Protein AF-A0A1I5X480-F1 (afdb_monomer_lite)

Radius of gyration: 32.59 Å; chains: 1; bounding box: 81×37×96 Å

Sequence (267 aa):
MTAEPLPYCARIVRPGHDTLHFGFADETQARMAADNLRRQLADTAHIPHTAMEHGRTPAGAEVIPPLSGGAAEIADALAQEARVGDAPARFPDVFARLRAQFGYEEACEMQRAALALLDMEDEEDEEDEETGEAEQLRRQAAELDARLRSVYLDRLDLLAVLAADPALHPRLALDADGQPGFRTVLFLTDPDVGQMSFHIADVDLPLVQHVPWADDGDPYATWDGSDKDAVRARLRELAQRRAVAARLELRRAETTQADADAEETRA

Secondary structure (DSSP, 8-state):
-PPPP--EEEEEE-TTSPPEEEEESSHHHHHHHHHHHHHHHHTS---TT-EEEEEEPPTT--EEPPPPSSHHHHHHHHHHHHHTTTS---SSPHHHHHHHHH-HHHHHHHHHHHHHHHHHHHHHHHTTTHHHHHHHHHHHHHHHHHHHHHHHHHHHHHHHHHHT-GGG--EEEE-TTPPTT--EEEEEEETTTEEEEEEE-GGGGGGTTTSPBPPTT-GGGS--S--HHHHHHHHHHHHHHHHHHHHHHHHHHHHHHHHHHHHHTT-

pLDDT: mean 90.1, std 11.3, range [44.59, 98.56]

Structure (mmCIF, N/CA/C/O backbone):
data_AF-A0A1I5X480-F1
#
_entry.id   AF-A0A1I5X480-F1
#
loop_
_atom_site.group_PDB
_atom_site.id
_atom_site.type_symbol
_atom_site.label_atom_id
_atom_site.label_alt_id
_atom_site.label_comp_id
_atom_site.label_asym_id
_atom_site.label_entity_id
_atom_site.label_seq_id
_atom_site.pdbx_PDB_ins_code
_atom_site.Cartn_x
_atom_site.Cartn_y
_atom_site.Cartn_z
_atom_site.occupancy
_atom_site.B_iso_or_equiv
_atom_site.auth_seq_id
_atom_site.auth_comp_id
_atom_site.auth_asym_id
_atom_site.auth_atom_id
_atom_site.pdbx_PDB_model_num
ATOM 1 N N . MET A 1 1 ? -22.733 9.334 42.754 1.00 44.59 1 MET A N 1
ATOM 2 C CA . MET A 1 1 ? -23.667 9.404 41.612 1.00 44.59 1 MET A CA 1
ATOM 3 C C . MET A 1 1 ? -24.391 8.072 41.540 1.00 44.59 1 MET A C 1
ATOM 5 O O . MET A 1 1 ? -23.718 7.052 41.533 1.00 44.59 1 MET A O 1
ATOM 9 N N . THR A 1 2 ? -25.722 8.047 41.608 1.00 52.59 2 THR A N 1
ATOM 10 C CA . THR A 1 2 ? -26.483 6.814 41.347 1.00 52.59 2 THR A CA 1
ATOM 11 C C . THR A 1 2 ? -26.367 6.518 39.860 1.00 52.59 2 THR A C 1
ATOM 13 O O . THR A 1 2 ? -26.719 7.389 39.067 1.00 52.59 2 THR A O 1
ATOM 16 N N . ALA A 1 3 ? -25.832 5.353 39.491 1.00 76.88 3 ALA A N 1
ATOM 17 C CA . ALA A 1 3 ? -25.749 4.950 38.092 1.00 76.88 3 ALA A CA 1
ATOM 18 C C . ALA A 1 3 ? -27.145 5.041 37.462 1.00 76.88 3 ALA A C 1
ATOM 20 O O . ALA A 1 3 ? -28.119 4.556 38.049 1.00 76.88 3 ALA A O 1
ATOM 21 N N . GLU A 1 4 ? -27.251 5.716 36.318 1.00 83.81 4 GLU A N 1
ATOM 22 C CA . GLU A 1 4 ? -28.509 5.772 35.583 1.00 83.81 4 GLU A CA 1
ATOM 23 C C . GLU A 1 4 ? -28.957 4.343 35.246 1.00 83.81 4 GLU A C 1
ATOM 25 O O . GLU A 1 4 ? -28.123 3.492 34.917 1.00 83.81 4 GLU A O 1
ATOM 30 N N . PRO A 1 5 ? -30.258 4.033 35.368 1.00 91.12 5 PRO A N 1
ATOM 31 C CA . PRO A 1 5 ? -30.745 2.712 35.016 1.00 91.12 5 PRO A CA 1
ATOM 32 C C . PRO A 1 5 ? -30.494 2.456 33.525 1.00 91.12 5 PRO A C 1
ATOM 34 O O . PRO A 1 5 ? -30.794 3.307 32.692 1.00 91.12 5 PRO A O 1
ATOM 37 N N . LEU A 1 6 ? -29.990 1.264 33.196 1.00 96.06 6 LEU A N 1
ATOM 38 C CA . LEU A 1 6 ? -29.791 0.784 31.824 1.00 96.06 6 LEU A CA 1
ATOM 39 C C . LEU A 1 6 ? -30.923 -0.204 31.481 1.00 96.06 6 LEU A C 1
ATOM 41 O O . LEU A 1 6 ? -30.783 -1.405 31.734 1.00 96.06 6 LEU A O 1
ATOM 45 N N . PRO A 1 7 ? -32.091 0.272 31.000 1.00 97.12 7 PRO A N 1
ATOM 46 C CA . PRO A 1 7 ? -33.297 -0.546 30.849 1.00 97.12 7 PRO A CA 1
ATOM 47 C C . PRO A 1 7 ? -33.223 -1.568 29.711 1.00 97.12 7 PRO A C 1
ATOM 49 O O . PRO A 1 7 ? -34.060 -2.475 29.668 1.00 97.12 7 PRO A O 1
ATOM 52 N N . TYR A 1 8 ? -32.253 -1.440 28.808 1.00 98.25 8 TYR A N 1
ATOM 53 C CA . TYR A 1 8 ? -32.059 -2.341 27.678 1.00 98.25 8 TYR A CA 1
ATOM 54 C C . TYR A 1 8 ? -30.676 -2.976 27.723 1.00 98.25 8 TYR A C 1
ATOM 56 O O . TYR A 1 8 ? -29.739 -2.401 28.270 1.00 98.25 8 TYR A O 1
ATOM 64 N N . CYS A 1 9 ? -30.540 -4.162 27.135 1.00 97.81 9 CYS A N 1
ATOM 65 C CA . CYS A 1 9 ? -29.251 -4.820 27.013 1.00 97.81 9 CYS A CA 1
ATOM 66 C C . CYS A 1 9 ? -29.110 -5.635 25.727 1.00 97.81 9 CYS A C 1
ATOM 68 O O . CYS A 1 9 ? -30.092 -6.175 25.208 1.00 97.81 9 CYS A O 1
ATOM 70 N N . ALA A 1 10 ? -27.873 -5.749 25.245 1.00 97.50 10 ALA A N 1
ATOM 71 C CA . ALA A 1 10 ? -27.453 -6.846 24.382 1.00 97.50 10 ALA A CA 1
ATOM 72 C C . ALA A 1 10 ? -26.992 -8.013 25.265 1.00 97.50 10 ALA A C 1
ATOM 74 O O . ALA A 1 10 ? -26.360 -7.803 26.300 1.00 97.50 10 ALA A O 1
ATOM 75 N N . ARG A 1 11 ? -27.319 -9.246 24.884 1.00 96.75 11 ARG A N 1
ATOM 76 C CA . ARG A 1 11 ? -27.057 -10.452 25.670 1.00 96.75 11 ARG A CA 1
ATOM 77 C C . ARG A 1 11 ? -26.236 -11.445 24.876 1.00 96.75 11 ARG A C 1
ATOM 79 O O . ARG A 1 11 ? -26.577 -11.733 23.731 1.00 96.75 11 ARG A O 1
ATOM 86 N N . ILE A 1 12 ? -25.215 -12.004 25.516 1.00 95.69 12 ILE A N 1
ATOM 87 C CA . ILE A 1 12 ? -24.424 -13.111 24.977 1.00 95.69 12 ILE A CA 1
ATOM 88 C C . ILE A 1 12 ? -24.797 -14.367 25.755 1.00 95.69 12 ILE A C 1
ATOM 90 O O . ILE A 1 12 ? -24.457 -14.495 26.932 1.00 95.69 12 ILE A O 1
ATOM 94 N N . VAL A 1 13 ? -25.489 -15.291 25.093 1.00 96.06 13 VAL A N 1
ATOM 95 C CA . VAL A 1 13 ? -25.899 -16.577 25.663 1.00 96.06 13 VAL A CA 1
ATOM 96 C C . VAL A 1 13 ? -24.983 -17.659 25.108 1.00 96.06 13 VAL A C 1
ATOM 98 O O . VAL A 1 13 ? -24.959 -17.907 23.903 1.00 96.06 13 VAL A O 1
ATOM 101 N N . ARG A 1 14 ? -24.214 -18.307 25.985 1.00 94.31 14 ARG A N 1
ATOM 102 C CA . ARG A 1 14 ? -23.282 -19.386 25.628 1.00 94.31 14 ARG A CA 1
ATOM 103 C C . ARG A 1 14 ? -23.634 -20.642 26.419 1.00 94.31 14 ARG A C 1
ATOM 105 O O . ARG A 1 14 ? -23.754 -20.552 27.641 1.00 94.31 14 ARG A O 1
ATOM 112 N N . PRO A 1 15 ? -23.768 -21.814 25.778 1.00 95.19 15 PRO A N 1
ATOM 113 C CA . PRO A 1 15 ? -23.998 -23.055 26.508 1.00 95.19 15 PRO A CA 1
ATOM 114 C C . PRO A 1 15 ? -22.904 -23.306 27.556 1.00 95.19 15 PRO A C 1
ATOM 116 O O . PRO A 1 15 ? -21.721 -23.297 27.229 1.00 95.19 15 PRO A O 1
ATOM 119 N N . GLY A 1 16 ? -23.303 -23.528 28.811 1.00 93.62 16 GLY A N 1
ATOM 120 C CA . GLY A 1 16 ? -22.381 -23.814 29.918 1.00 93.62 16 GLY A CA 1
ATOM 121 C C . GLY A 1 16 ? -21.719 -22.592 30.567 1.00 93.62 16 GLY A C 1
ATOM 122 O O . GLY A 1 16 ? -20.868 -22.777 31.432 1.00 93.62 16 GLY A O 1
ATOM 123 N N . HIS A 1 17 ? -22.103 -21.369 30.190 1.00 92.62 17 HIS A N 1
ATOM 124 C CA . HIS A 1 17 ? -21.581 -20.134 30.777 1.00 92.62 17 HIS A CA 1
ATOM 125 C C . HIS A 1 17 ? -22.706 -19.179 31.184 1.00 92.62 17 HIS A C 1
ATOM 127 O O . HIS A 1 17 ? -23.814 -19.236 30.646 1.00 92.62 17 HIS A O 1
ATOM 133 N N . ASP A 1 18 ? -22.388 -18.257 32.092 1.00 94.25 18 ASP A N 1
ATOM 134 C CA . ASP A 1 18 ? -23.301 -17.184 32.474 1.00 94.25 18 ASP A CA 1
ATOM 135 C C . ASP A 1 18 ? -23.624 -16.268 31.286 1.00 94.25 18 ASP A C 1
ATOM 137 O O . ASP A 1 18 ? -22.795 -16.024 30.399 1.00 94.25 18 ASP A O 1
ATOM 141 N N . THR A 1 19 ? -24.861 -15.763 31.276 1.00 95.25 19 THR A N 1
ATOM 142 C CA . THR A 1 19 ? -25.309 -14.795 30.270 1.00 95.25 19 THR A CA 1
ATOM 143 C C . THR A 1 19 ? -24.733 -13.428 30.594 1.00 95.25 19 THR A C 1
ATOM 145 O O . THR A 1 19 ? -24.986 -12.875 31.664 1.00 95.25 19 THR A O 1
ATOM 148 N N . LEU A 1 20 ? -23.999 -12.861 29.643 1.00 95.69 20 LEU A N 1
ATOM 149 C CA . LEU A 1 20 ? -23.460 -11.510 29.766 1.00 95.69 20 LEU A CA 1
ATOM 150 C C . LEU A 1 20 ? -24.498 -10.508 29.278 1.00 95.69 20 LEU A C 1
ATOM 152 O O . LEU A 1 20 ? -25.077 -10.717 28.212 1.00 95.69 20 LEU A O 1
ATOM 156 N N . HIS A 1 21 ? -24.706 -9.427 30.028 1.00 96.06 21 HIS A N 1
ATOM 157 C CA . HIS A 1 21 ? -25.658 -8.369 29.696 1.00 96.06 21 HIS A CA 1
ATOM 158 C C . HIS A 1 21 ? -24.908 -7.047 29.510 1.00 96.06 21 HIS A C 1
ATOM 160 O O . HIS A 1 21 ? -24.426 -6.469 30.477 1.00 96.06 21 HIS A O 1
ATOM 166 N N . PHE A 1 22 ? -24.817 -6.555 28.278 1.00 95.94 22 PHE A N 1
ATOM 167 C CA . PHE A 1 22 ? -24.262 -5.240 27.949 1.00 95.94 22 PHE A CA 1
ATOM 168 C C . PHE A 1 22 ? -25.393 -4.227 28.007 1.00 95.94 22 PHE A C 1
ATOM 170 O O . PHE A 1 22 ? -26.309 -4.310 27.193 1.00 95.94 22 PHE A O 1
ATOM 177 N N . GLY A 1 23 ? -25.378 -3.330 28.985 1.00 95.56 23 GLY A N 1
ATOM 178 C CA . GLY A 1 23 ? -26.467 -2.392 29.232 1.00 95.56 23 GLY A CA 1
ATOM 179 C C . GLY A 1 23 ? -26.419 -1.164 28.339 1.00 95.56 23 GLY A C 1
ATOM 180 O O . GLY A 1 23 ? -25.349 -0.653 28.030 1.00 95.56 23 GLY A O 1
ATOM 181 N N . PHE A 1 24 ? -27.592 -0.655 27.982 1.00 96.06 24 PHE A N 1
ATOM 182 C CA . PHE A 1 24 ? -27.767 0.552 27.187 1.00 96.06 24 PHE A CA 1
ATOM 183 C C . PHE A 1 24 ? -28.979 1.352 27.674 1.00 96.06 24 PHE A C 1
ATOM 185 O O . PHE A 1 24 ? -29.934 0.802 28.235 1.00 96.06 24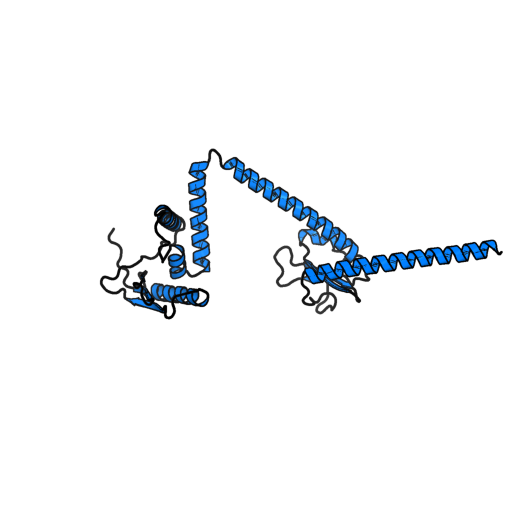 PHE A O 1
ATOM 192 N N . ALA A 1 25 ? -28.935 2.665 27.447 1.00 95.62 25 ALA A N 1
ATOM 193 C CA . ALA A 1 25 ? -30.036 3.569 27.773 1.00 95.62 25 ALA A CA 1
ATOM 194 C C . ALA A 1 25 ? -31.207 3.432 26.781 1.00 95.62 25 ALA A C 1
ATOM 196 O O . ALA A 1 25 ? -32.364 3.605 27.164 1.00 95.62 25 ALA A O 1
ATOM 197 N N . ASP A 1 26 ? -30.909 3.075 25.526 1.00 96.12 26 ASP A N 1
ATOM 198 C CA . ASP A 1 26 ? -31.873 2.926 24.432 1.00 96.12 26 ASP A CA 1
ATOM 199 C C . ASP A 1 26 ? -31.880 1.494 23.856 1.00 96.12 26 ASP A C 1
ATOM 201 O O . ASP A 1 26 ? -30.847 0.831 23.731 1.00 96.12 26 ASP A O 1
ATOM 205 N N . GLU A 1 27 ? -33.063 1.025 23.457 1.00 97.31 27 GLU A N 1
ATOM 206 C CA . GLU A 1 27 ? -33.272 -0.252 22.775 1.00 97.31 27 GLU A CA 1
ATOM 207 C C . GLU A 1 27 ? -32.534 -0.297 21.433 1.00 97.31 27 GLU A C 1
ATOM 209 O O . GLU A 1 27 ? -31.999 -1.341 21.053 1.00 97.31 27 GLU A O 1
ATOM 214 N N . THR A 1 28 ? -32.458 0.837 20.727 1.00 97.06 28 THR A N 1
ATOM 215 C CA . THR A 1 28 ? -31.744 0.927 19.446 1.00 97.06 28 THR A CA 1
ATOM 216 C C . THR A 1 28 ? -30.268 0.579 19.610 1.00 97.06 28 THR A C 1
ATOM 218 O O . THR A 1 28 ? -29.741 -0.211 18.826 1.00 97.06 28 THR A O 1
ATOM 221 N N . GLN A 1 29 ? -29.621 1.109 20.652 1.00 95.88 29 GLN A N 1
ATOM 222 C CA . GLN A 1 29 ? -28.219 0.827 20.968 1.00 95.88 29 GLN A CA 1
ATOM 223 C C . GLN A 1 29 ? -28.018 -0.648 21.326 1.00 95.88 29 GLN A C 1
ATOM 225 O O . GLN A 1 29 ? -27.124 -1.296 20.788 1.00 95.88 29 GLN A O 1
ATOM 230 N N . ALA A 1 30 ? -28.902 -1.212 22.156 1.00 97.56 30 ALA A N 1
ATOM 231 C CA . ALA A 1 30 ? -28.863 -2.633 22.499 1.00 97.56 30 ALA A CA 1
ATOM 232 C C . ALA A 1 30 ? -28.995 -3.538 21.263 1.00 97.56 30 ALA A C 1
ATOM 234 O O . ALA A 1 30 ? -28.283 -4.536 21.137 1.00 97.56 30 ALA A O 1
ATOM 235 N N . ARG A 1 31 ? -29.876 -3.184 20.320 1.00 97.75 31 ARG A N 1
ATOM 236 C CA . ARG A 1 31 ? -30.021 -3.909 19.052 1.00 97.75 31 ARG A CA 1
ATOM 237 C C . ARG A 1 31 ? -28.762 -3.821 18.196 1.00 97.75 31 ARG A C 1
ATOM 239 O O . ARG A 1 31 ? -28.274 -4.860 17.758 1.00 97.75 31 ARG A O 1
ATOM 246 N N . MET A 1 32 ? -28.234 -2.613 17.989 1.00 96.12 32 MET A N 1
ATOM 247 C CA . MET A 1 32 ? -26.998 -2.404 17.225 1.00 96.12 32 MET A CA 1
ATOM 248 C C . MET A 1 32 ? -25.838 -3.203 17.821 1.00 96.12 32 MET A C 1
ATOM 250 O O . MET A 1 32 ? -25.102 -3.861 17.088 1.00 96.12 32 MET A O 1
ATOM 254 N N . ALA A 1 33 ? -25.737 -3.231 19.150 1.00 96.25 33 ALA A N 1
ATOM 255 C CA . ALA A 1 33 ? -24.707 -3.991 19.831 1.00 96.25 33 ALA A CA 1
ATOM 256 C C . ALA A 1 33 ? -24.831 -5.501 19.635 1.00 96.25 33 ALA A C 1
ATOM 258 O O . ALA A 1 33 ? -23.837 -6.170 19.346 1.00 96.25 33 ALA A O 1
ATOM 259 N N . ALA A 1 34 ? -26.048 -6.044 19.709 1.00 96.44 34 ALA A N 1
ATOM 260 C CA . ALA A 1 34 ? -26.277 -7.446 19.383 1.00 96.44 34 ALA A CA 1
ATOM 261 C C . ALA A 1 34 ? -25.908 -7.762 17.922 1.00 96.44 34 ALA A C 1
ATOM 263 O O . ALA A 1 34 ? -25.281 -8.788 17.670 1.00 96.44 34 ALA A O 1
ATOM 264 N N . ASP A 1 35 ? -26.243 -6.890 16.967 1.00 96.25 35 ASP A N 1
ATOM 265 C CA . ASP A 1 35 ? -25.887 -7.071 15.552 1.00 96.25 35 ASP A CA 1
ATOM 266 C C . ASP A 1 35 ? -24.371 -7.058 15.321 1.00 96.25 35 ASP A C 1
ATOM 268 O O . ASP A 1 35 ? -23.844 -7.929 14.622 1.00 96.25 35 ASP A O 1
ATOM 272 N N . ASN A 1 36 ? -23.653 -6.124 15.945 1.00 94.81 36 ASN A N 1
ATOM 273 C CA . ASN A 1 36 ? -22.195 -6.049 15.864 1.00 94.81 36 ASN A CA 1
ATOM 274 C C . ASN A 1 36 ? -21.526 -7.311 16.431 1.00 94.81 36 ASN A C 1
ATOM 276 O O . ASN A 1 36 ? -20.627 -7.873 15.800 1.00 94.81 36 ASN A O 1
ATOM 280 N N . LEU A 1 37 ? -22.017 -7.812 17.568 1.00 92.12 37 LEU A N 1
ATOM 281 C CA . LEU A 1 37 ? -21.543 -9.061 18.169 1.00 92.12 37 LEU A CA 1
ATOM 282 C C . LEU A 1 37 ? -21.839 -10.287 17.289 1.00 92.12 37 LEU A C 1
ATOM 284 O O . LEU A 1 37 ? -21.000 -11.180 17.184 1.00 92.12 37 LEU A O 1
ATOM 288 N N . ARG A 1 38 ? -22.997 -10.345 16.611 1.00 93.81 38 ARG A N 1
ATOM 289 C CA . ARG A 1 38 ? -23.302 -11.442 15.665 1.00 93.81 38 ARG A CA 1
ATOM 290 C C . ARG A 1 38 ? -22.311 -11.485 14.515 1.00 93.81 38 ARG A C 1
ATOM 292 O O . ARG A 1 38 ? -21.848 -12.566 14.168 1.00 93.81 38 ARG A O 1
ATOM 299 N N . ARG A 1 39 ? -21.973 -10.326 13.940 1.00 90.50 39 ARG A N 1
ATOM 300 C CA . ARG A 1 39 ? -20.990 -10.247 12.847 1.00 90.50 39 ARG A CA 1
ATOM 301 C C . ARG A 1 39 ? -19.626 -10.777 13.280 1.00 90.50 39 ARG A C 1
ATOM 303 O O . ARG A 1 39 ? -18.968 -11.439 12.495 1.00 90.50 39 ARG A O 1
ATOM 310 N N . GLN A 1 40 ? -19.231 -10.567 14.536 1.00 84.50 40 GLN A N 1
ATOM 311 C CA . GLN A 1 40 ? -17.981 -11.117 15.061 1.00 84.50 40 GLN A CA 1
ATOM 312 C C . GLN A 1 40 ? -17.978 -12.652 15.116 1.00 84.50 40 GLN A C 1
ATOM 314 O O . GLN A 1 40 ? -16.943 -13.262 14.859 1.00 84.50 40 GLN A O 1
ATOM 319 N N . LEU A 1 41 ? -19.111 -13.289 15.430 1.00 85.50 41 LEU A N 1
ATOM 320 C CA . LEU A 1 41 ? -19.188 -14.754 15.483 1.00 85.50 41 LEU A CA 1
ATOM 321 C C . LEU A 1 41 ? -19.016 -15.416 14.112 1.00 85.50 41 LEU A C 1
ATOM 323 O O . LEU A 1 41 ? -18.585 -16.565 14.063 1.00 85.50 41 LEU A O 1
ATOM 327 N N . ALA A 1 42 ? -19.344 -14.720 13.018 1.00 83.06 42 ALA A N 1
ATOM 328 C CA . ALA A 1 42 ? -19.243 -15.281 11.671 1.00 83.06 42 ALA A CA 1
ATOM 329 C C . ALA A 1 42 ? -17.806 -15.699 11.313 1.00 83.06 42 ALA A C 1
ATOM 331 O O . ALA A 1 42 ? -17.621 -16.734 10.676 1.00 83.06 42 ALA A O 1
ATOM 332 N N . ASP A 1 43 ? -16.809 -14.952 11.799 1.00 75.31 43 ASP A N 1
ATOM 333 C CA . ASP A 1 43 ? -15.400 -15.116 11.417 1.00 75.31 43 ASP A CA 1
ATOM 334 C C . ASP A 1 43 ? -14.500 -15.551 12.586 1.00 75.31 43 ASP A C 1
ATOM 336 O O . ASP A 1 43 ? -13.275 -15.437 12.521 1.00 75.31 43 ASP A O 1
ATOM 340 N N . THR A 1 44 ? -15.082 -16.033 13.690 1.00 80.44 44 THR A N 1
ATOM 341 C CA . THR A 1 44 ? -14.322 -16.421 14.889 1.00 80.44 44 THR A CA 1
ATOM 342 C C . THR A 1 44 ? -14.722 -17.794 15.419 1.00 80.44 44 THR A C 1
ATOM 344 O O . THR A 1 44 ? -15.882 -18.204 15.357 1.00 80.44 44 THR A O 1
ATOM 347 N N . ALA A 1 45 ? -13.750 -18.521 15.979 1.00 85.88 45 ALA A N 1
ATOM 348 C CA . ALA A 1 45 ? -14.027 -19.751 16.710 1.00 85.88 45 ALA A CA 1
ATOM 349 C C . ALA A 1 45 ? -14.832 -19.421 17.976 1.00 85.88 45 ALA A C 1
ATOM 351 O O . ALA A 1 45 ? -14.389 -18.646 18.822 1.00 85.88 45 ALA A O 1
ATOM 352 N N . HIS A 1 46 ? -16.014 -20.017 18.111 1.00 88.38 46 HIS A N 1
ATOM 353 C CA . HIS A 1 46 ? -16.905 -19.805 19.247 1.00 88.38 46 HIS A CA 1
ATOM 354 C C . HIS A 1 46 ? -17.575 -21.113 19.673 1.00 88.38 46 HIS A C 1
ATOM 356 O O . HIS A 1 46 ? -17.603 -22.094 18.928 1.00 88.38 46 HIS A O 1
ATOM 362 N N . ILE A 1 47 ? -18.119 -21.131 20.893 1.00 91.31 47 ILE A N 1
ATOM 363 C CA . ILE A 1 47 ? -18.860 -22.286 21.411 1.00 91.31 47 ILE A CA 1
ATOM 364 C C . ILE A 1 47 ? -20.092 -22.498 20.517 1.00 91.31 47 ILE A C 1
ATOM 366 O O . ILE A 1 47 ? -20.866 -21.547 20.344 1.00 91.31 47 ILE A O 1
ATOM 370 N N . PRO A 1 48 ? -20.313 -23.704 19.959 1.00 92.62 48 PRO A N 1
ATOM 371 C CA . PRO A 1 48 ? -21.503 -23.987 19.167 1.00 92.62 48 PRO A CA 1
ATOM 372 C C . PRO A 1 48 ? -22.780 -23.572 19.904 1.00 92.62 48 PRO A C 1
ATOM 374 O O . PRO A 1 48 ? -22.898 -23.778 21.109 1.00 92.62 48 PRO A O 1
ATOM 377 N N . HIS A 1 49 ? -23.735 -22.995 19.173 1.00 94.31 49 HIS A N 1
ATOM 378 C CA . HIS A 1 49 ? -24.990 -22.448 19.715 1.00 94.31 49 HIS A CA 1
ATOM 379 C C . HIS A 1 49 ? -24.841 -21.198 20.597 1.00 94.31 49 HIS A C 1
ATOM 381 O O . HIS A 1 49 ? -25.766 -20.863 21.337 1.00 94.31 49 HIS A O 1
ATOM 387 N N . THR A 1 50 ? -23.719 -20.478 20.505 1.00 94.62 50 THR A N 1
ATOM 388 C CA . THR A 1 50 ? -23.649 -19.112 21.042 1.00 94.62 50 THR A CA 1
ATOM 389 C C . THR A 1 50 ? -24.672 -18.228 20.328 1.00 94.62 50 THR A C 1
ATOM 391 O O . THR A 1 50 ? -24.689 -18.168 19.098 1.00 94.62 50 THR A O 1
ATOM 394 N N . ALA A 1 51 ? -25.513 -17.536 21.093 1.00 95.25 51 ALA A N 1
ATOM 395 C CA . ALA A 1 51 ? -26.529 -16.629 20.578 1.00 95.25 51 ALA A CA 1
ATOM 396 C C . ALA A 1 51 ? -26.305 -15.207 21.098 1.00 95.25 51 ALA A C 1
ATOM 398 O O . ALA A 1 51 ? -25.994 -14.997 22.271 1.00 95.25 51 ALA A O 1
ATOM 399 N N . MET A 1 52 ? -26.504 -14.235 20.209 1.00 95.75 52 MET A N 1
ATOM 400 C CA . MET A 1 52 ? -26.496 -12.814 20.541 1.00 95.75 52 MET A CA 1
ATOM 401 C C . MET A 1 52 ? -27.919 -12.286 20.409 1.00 95.75 52 MET A C 1
ATOM 403 O O . MET A 1 52 ? -28.533 -12.398 19.343 1.00 95.75 52 MET A O 1
ATOM 407 N N . GLU A 1 53 ? -28.453 -11.709 21.474 1.00 97.00 53 GLU A N 1
ATOM 408 C CA . GLU A 1 53 ? -29.830 -11.218 21.554 1.00 97.00 53 GLU A CA 1
ATOM 409 C C . GLU A 1 53 ? -29.858 -9.785 22.085 1.00 97.00 53 GLU A C 1
ATOM 411 O O . GLU A 1 53 ? -28.874 -9.313 22.640 1.00 97.00 53 GLU A O 1
ATOM 416 N N . HIS A 1 54 ? -30.981 -9.085 21.953 1.00 97.75 54 HIS A N 1
ATOM 417 C CA . HIS A 1 54 ? -31.197 -7.812 22.638 1.00 97.75 54 HIS A CA 1
ATOM 418 C C . HIS A 1 54 ? -32.601 -7.768 23.240 1.00 97.75 54 HIS A C 1
ATOM 420 O O . HIS A 1 54 ? -33.498 -8.489 22.800 1.00 97.75 54 HIS A O 1
ATOM 426 N N . GLY A 1 55 ? -32.804 -6.928 24.251 1.00 97.69 55 GLY A N 1
ATOM 427 C CA . GLY A 1 55 ? -34.113 -6.735 24.867 1.00 97.69 55 GLY A CA 1
ATOM 428 C C . GLY A 1 55 ? -34.042 -5.914 26.146 1.00 97.69 55 GLY A C 1
ATOM 429 O O . GLY A 1 55 ? -33.048 -5.242 26.411 1.00 97.69 55 GLY A O 1
ATOM 430 N N . ARG A 1 56 ? -35.102 -5.974 26.956 1.00 98.06 56 ARG A N 1
ATOM 431 C CA . ARG A 1 56 ? -35.101 -5.349 28.285 1.00 98.06 56 ARG A CA 1
ATOM 432 C C . ARG A 1 56 ? -34.116 -6.048 29.214 1.00 98.06 56 ARG A C 1
ATOM 434 O O . ARG A 1 56 ? -34.049 -7.277 29.236 1.00 98.06 56 ARG A O 1
ATOM 441 N N . THR A 1 57 ? -33.416 -5.256 30.012 1.00 97.38 57 THR A N 1
ATOM 442 C CA . THR A 1 57 ? -32.545 -5.739 31.081 1.00 97.38 57 THR A CA 1
ATOM 443 C C . THR A 1 57 ? -33.371 -6.526 32.103 1.00 97.38 57 THR A C 1
ATOM 445 O O . THR A 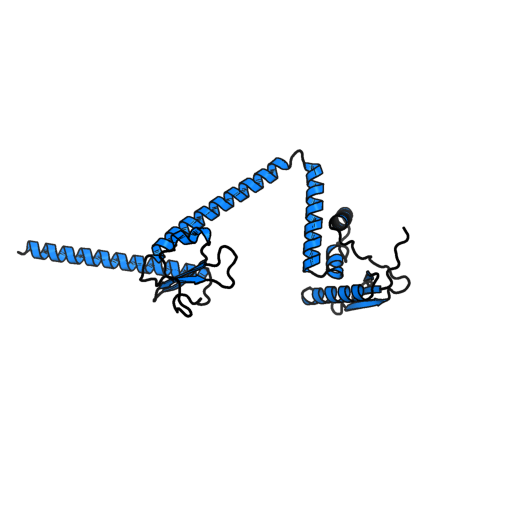1 57 ? -34.322 -5.972 32.667 1.00 97.38 57 THR A O 1
ATOM 448 N N . PRO A 1 58 ? -33.061 -7.813 32.350 1.00 96.75 58 PRO A N 1
ATOM 449 C CA . PRO A 1 58 ? -33.767 -8.594 33.356 1.00 96.75 58 PRO A CA 1
ATOM 450 C C . PRO A 1 58 ? -33.580 -7.999 34.756 1.00 96.75 58 PRO A C 1
ATOM 452 O O . PRO A 1 58 ? -32.504 -7.513 35.104 1.00 96.75 58 PRO A O 1
ATOM 455 N N . ALA A 1 59 ? -34.624 -8.057 35.584 1.00 95.38 59 ALA A N 1
ATOM 456 C CA . ALA A 1 59 ? -34.535 -7.583 36.961 1.00 95.38 59 ALA A CA 1
ATOM 457 C C . ALA A 1 59 ? -33.479 -8.388 37.739 1.00 95.38 59 ALA A C 1
ATOM 459 O O . ALA A 1 59 ? -33.547 -9.615 37.787 1.00 95.38 59 ALA A O 1
ATOM 460 N N . GLY A 1 60 ? -32.517 -7.690 38.348 1.00 94.00 60 GLY A N 1
ATOM 461 C CA . GLY A 1 60 ? -31.429 -8.304 39.114 1.00 94.00 60 GLY A CA 1
ATOM 462 C C . GLY A 1 60 ? -30.282 -8.877 38.275 1.00 94.00 60 GLY A C 1
ATOM 463 O O . GLY A 1 60 ? -29.376 -9.466 38.857 1.00 94.00 60 GLY A O 1
ATOM 464 N N . ALA A 1 61 ? -30.295 -8.716 36.946 1.00 94.12 61 ALA A N 1
ATOM 465 C CA . ALA A 1 61 ? -29.144 -9.072 36.122 1.00 94.12 61 ALA A CA 1
ATOM 466 C C . ALA A 1 61 ? -27.949 -8.159 36.432 1.00 94.12 61 ALA A C 1
ATOM 468 O O . ALA A 1 61 ? -28.109 -6.949 36.599 1.00 94.12 61 ALA A O 1
ATOM 469 N N . GLU A 1 62 ? -26.751 -8.740 36.468 1.00 94.31 62 GLU A N 1
ATOM 470 C CA . GLU A 1 62 ? -25.509 -7.975 36.448 1.00 94.31 62 GLU A CA 1
ATOM 471 C C . GLU A 1 62 ? -25.308 -7.401 35.044 1.00 94.31 62 GLU A C 1
ATOM 473 O O . GLU A 1 62 ? -25.324 -8.134 34.051 1.00 94.31 62 GLU A O 1
ATOM 478 N N . VAL A 1 63 ? -25.169 -6.078 34.967 1.00 94.19 63 VAL A N 1
ATOM 479 C CA . VAL A 1 63 ? -25.095 -5.340 33.708 1.00 94.19 63 VAL A CA 1
ATOM 480 C C . VAL A 1 63 ? -23.717 -4.724 33.561 1.00 94.19 63 VAL A C 1
ATOM 482 O O . VAL A 1 63 ? -23.277 -3.949 34.407 1.00 94.19 63 VAL A O 1
ATOM 485 N N . ILE A 1 64 ? -23.074 -5.028 32.442 1.00 94.06 64 ILE A N 1
ATOM 486 C CA . ILE A 1 64 ? -21.829 -4.411 32.008 1.00 94.06 64 ILE A CA 1
ATOM 487 C C . ILE A 1 64 ? -22.197 -3.075 31.355 1.00 94.06 64 ILE A C 1
ATOM 489 O O . ILE A 1 64 ? -22.891 -3.083 30.333 1.00 94.06 64 ILE A O 1
ATOM 493 N N . PRO A 1 65 ? -21.792 -1.928 31.924 1.00 93.62 65 PRO A N 1
ATOM 494 C CA . PRO A 1 65 ? -22.141 -0.630 31.364 1.00 93.62 65 PRO A CA 1
ATOM 495 C C . PRO A 1 65 ? -21.437 -0.400 30.016 1.00 93.62 65 PRO A C 1
ATOM 497 O O . PRO A 1 65 ? -20.368 -0.983 29.768 1.00 93.62 65 PRO A O 1
ATOM 500 N N . PRO A 1 66 ? -21.996 0.467 29.152 1.00 92.69 66 PRO A N 1
ATOM 501 C CA . PRO A 1 66 ? -21.318 0.870 27.929 1.00 92.69 66 PRO A CA 1
ATOM 502 C C . PRO A 1 66 ? -20.017 1.592 28.288 1.00 92.69 66 PRO A C 1
ATOM 504 O O . PRO A 1 66 ? -19.880 2.149 29.382 1.00 92.69 66 PRO A O 1
ATOM 507 N N . LEU A 1 67 ? -19.046 1.550 27.383 1.00 92.31 67 LEU A N 1
ATOM 508 C CA . LEU A 1 67 ? -17.849 2.366 27.530 1.00 92.31 67 LEU A CA 1
ATOM 509 C C . LEU A 1 67 ? -18.193 3.812 27.170 1.00 92.31 67 LEU A C 1
ATOM 511 O O . LEU A 1 67 ? -19.039 4.087 26.312 1.00 92.31 67 LEU A O 1
ATOM 515 N N . SER A 1 68 ? -17.533 4.745 27.840 1.00 88.19 68 SER A N 1
ATOM 516 C CA . SER A 1 68 ? -17.450 6.126 27.378 1.00 88.19 68 SER A CA 1
ATOM 517 C C . SER A 1 68 ? -16.807 6.160 25.990 1.00 88.19 68 SER A C 1
ATOM 519 O O . SER A 1 68 ? -15.943 5.348 25.677 1.00 88.19 68 SER A O 1
ATOM 521 N N . GLY A 1 69 ? -17.250 7.089 25.141 1.00 80.12 69 GLY A N 1
ATOM 522 C CA . GLY A 1 69 ? -16.710 7.245 23.784 1.00 80.12 69 GLY A CA 1
ATOM 523 C C . GLY A 1 69 ? -15.426 8.080 23.704 1.00 80.12 69 GLY A C 1
ATOM 524 O O . GLY A 1 69 ? -14.924 8.295 22.607 1.00 80.12 69 GLY A O 1
ATOM 525 N N . GLY A 1 70 ? -14.930 8.602 24.830 1.00 87.81 70 GLY A N 1
ATOM 526 C CA . GLY A 1 70 ? -13.700 9.388 24.883 1.00 87.81 70 GLY A CA 1
ATOM 527 C C . GLY A 1 70 ? -12.468 8.496 25.016 1.00 87.81 70 GLY A C 1
ATOM 528 O O . GLY A 1 70 ? -12.479 7.502 25.741 1.00 87.81 70 GLY A O 1
ATOM 529 N N . ALA A 1 71 ? -11.406 8.839 24.286 1.00 88.50 71 ALA A N 1
ATOM 530 C CA . ALA A 1 71 ? -10.185 8.037 24.236 1.00 88.50 71 ALA A CA 1
ATOM 531 C C . ALA A 1 71 ? -9.480 7.940 25.601 1.00 88.50 71 ALA A C 1
ATOM 533 O O . ALA A 1 71 ? -8.976 6.873 25.929 1.00 88.50 71 ALA A O 1
ATOM 534 N N . ALA A 1 72 ? -9.503 9.007 26.408 1.00 87.69 72 ALA A N 1
ATOM 535 C CA . ALA A 1 72 ? -8.882 9.031 27.736 1.00 87.69 72 ALA A CA 1
ATOM 536 C C . ALA A 1 72 ? -9.564 8.060 28.706 1.00 87.69 72 ALA A C 1
ATOM 538 O O . ALA A 1 72 ? -8.912 7.254 29.355 1.00 87.69 72 ALA A O 1
ATOM 539 N N . GLU A 1 73 ? -10.895 8.041 28.749 1.00 89.75 73 GLU A N 1
ATOM 540 C CA . GLU A 1 73 ? -11.598 7.107 29.626 1.00 89.75 73 GLU A CA 1
ATOM 541 C C . GLU A 1 73 ? -11.490 5.648 29.144 1.00 89.75 73 GLU A C 1
ATOM 543 O O . GLU A 1 73 ? -11.577 4.711 29.940 1.00 89.75 73 GLU A O 1
ATOM 548 N N . ILE A 1 74 ? -11.315 5.434 27.834 1.00 92.75 74 ILE A N 1
ATOM 549 C CA . ILE A 1 74 ? -11.008 4.109 27.279 1.00 92.75 74 ILE A CA 1
ATOM 550 C C . ILE A 1 74 ? -9.581 3.692 27.666 1.00 92.75 74 ILE A C 1
ATOM 552 O O . ILE A 1 74 ? -9.384 2.530 28.022 1.00 92.75 74 ILE A O 1
ATOM 556 N N . ALA A 1 75 ? -8.616 4.615 27.639 1.00 90.38 75 ALA A N 1
ATOM 557 C CA . ALA A 1 75 ? -7.242 4.395 28.089 1.00 90.38 75 ALA A CA 1
ATOM 558 C C . ALA A 1 75 ? -7.219 3.979 29.567 1.00 90.38 75 ALA A C 1
ATOM 560 O O . ALA A 1 75 ? -6.699 2.914 29.896 1.00 90.38 75 ALA A O 1
ATOM 561 N N . ASP A 1 76 ? -7.926 4.711 30.431 1.00 89.12 76 ASP A N 1
ATOM 562 C CA . ASP A 1 76 ? -8.111 4.354 31.841 1.00 89.12 76 ASP A CA 1
ATOM 563 C C . ASP A 1 76 ? -8.683 2.941 32.020 1.00 89.12 76 ASP A C 1
ATOM 565 O O . ASP A 1 76 ? -8.236 2.174 32.879 1.00 89.12 76 ASP A O 1
ATOM 569 N N . ALA A 1 77 ? -9.685 2.576 31.213 1.00 90.62 77 ALA A N 1
ATOM 570 C CA . ALA A 1 77 ? -10.293 1.252 31.264 1.00 90.62 77 ALA A CA 1
ATOM 571 C C . ALA A 1 77 ? -9.310 0.149 30.838 1.00 90.62 77 ALA A C 1
ATOM 573 O O . ALA A 1 77 ? -9.272 -0.897 31.488 1.00 90.62 77 ALA A O 1
ATOM 574 N N . LEU A 1 78 ? -8.512 0.388 29.790 1.00 90.94 78 LEU A N 1
ATOM 575 C CA . LEU A 1 78 ? -7.455 -0.517 29.328 1.00 90.94 78 LEU A CA 1
ATOM 576 C C . LEU A 1 78 ? -6.365 -0.684 30.393 1.00 90.94 78 LEU A C 1
ATOM 578 O O . LEU A 1 78 ? -6.035 -1.814 30.754 1.00 90.94 78 LEU A O 1
ATOM 582 N N . ALA A 1 79 ? -5.864 0.418 30.955 1.00 89.56 79 ALA A N 1
ATOM 583 C CA . ALA A 1 79 ? -4.867 0.395 32.020 1.00 89.56 79 ALA A CA 1
ATOM 584 C C . ALA A 1 79 ? -5.393 -0.325 33.265 1.00 89.56 79 ALA A C 1
ATOM 586 O O . ALA A 1 79 ? -4.689 -1.127 33.878 1.00 89.56 79 ALA A O 1
ATOM 587 N N . GLN A 1 80 ? -6.656 -0.103 33.634 1.00 88.25 80 GLN A N 1
ATOM 588 C CA . GLN A 1 80 ? -7.277 -0.810 34.747 1.00 88.25 80 GLN A CA 1
ATOM 589 C C . GLN A 1 80 ? -7.402 -2.318 34.483 1.00 88.25 80 GLN A C 1
ATOM 591 O O . GLN A 1 80 ? -7.200 -3.105 35.408 1.00 88.25 80 GLN A O 1
ATOM 596 N N . GLU A 1 81 ? -7.714 -2.734 33.252 1.00 87.69 81 GLU A N 1
ATOM 597 C CA . GLU A 1 81 ? -7.711 -4.147 32.853 1.00 87.69 81 GLU A CA 1
ATOM 598 C C . GLU A 1 81 ? -6.306 -4.757 32.949 1.00 87.69 81 GLU A C 1
ATOM 600 O O . GLU A 1 81 ? -6.146 -5.833 33.531 1.00 87.69 81 GLU A O 1
ATOM 605 N N . ALA A 1 82 ? -5.288 -4.040 32.463 1.00 84.94 82 ALA A N 1
ATOM 606 C CA . ALA A 1 82 ? -3.891 -4.467 32.494 1.00 84.94 82 ALA A CA 1
ATOM 607 C C . ALA A 1 82 ? -3.335 -4.579 33.924 1.00 84.94 82 ALA A C 1
ATOM 609 O O . ALA A 1 82 ? -2.707 -5.581 34.260 1.00 84.94 82 ALA A O 1
ATOM 610 N N . ARG A 1 83 ? -3.626 -3.613 34.810 1.00 81.38 83 ARG A N 1
ATOM 611 C CA . ARG A 1 83 ? -3.186 -3.620 36.224 1.00 81.38 83 ARG A CA 1
ATOM 612 C C . ARG A 1 83 ? -3.739 -4.796 37.026 1.00 81.38 83 ARG A C 1
ATOM 614 O O . ARG A 1 83 ? -3.136 -5.204 38.015 1.00 81.38 83 ARG A O 1
ATOM 621 N N . VAL A 1 84 ? -4.893 -5.340 36.634 1.00 74.69 84 VAL A N 1
ATOM 622 C CA . VAL A 1 84 ? -5.472 -6.527 37.286 1.00 74.69 84 VAL A CA 1
ATOM 623 C C . VAL A 1 84 ? -4.696 -7.810 36.922 1.00 74.69 84 VAL A C 1
ATOM 625 O O . VAL A 1 84 ? -4.869 -8.822 37.603 1.00 74.69 84 VAL A O 1
ATOM 628 N N . GLY A 1 85 ? -3.785 -7.736 35.938 1.00 51.47 85 GLY A N 1
ATOM 629 C CA . GLY A 1 85 ? -2.433 -8.327 35.905 1.00 51.47 85 GLY A CA 1
ATOM 630 C C . GLY A 1 85 ? -2.262 -9.848 35.877 1.00 51.47 85 GLY A C 1
ATOM 631 O O . GLY A 1 85 ? -1.515 -10.357 35.053 1.00 51.47 85 GLY A O 1
ATOM 632 N N . ASP A 1 86 ? -2.955 -10.588 36.739 1.00 49.69 86 ASP A N 1
ATOM 633 C CA . ASP A 1 86 ? -2.758 -12.034 36.946 1.00 49.69 86 ASP A CA 1
ATOM 634 C C . ASP A 1 86 ? -4.048 -12.856 36.783 1.00 49.69 86 ASP A C 1
ATOM 636 O O . ASP A 1 86 ? -4.049 -14.086 36.902 1.00 49.69 86 ASP A O 1
ATOM 640 N N . ALA A 1 87 ? -5.183 -12.206 36.514 1.00 53.88 87 ALA A N 1
ATOM 641 C CA . ALA A 1 87 ? -6.420 -12.916 36.216 1.00 53.88 87 ALA A CA 1
ATOM 642 C C . ALA A 1 87 ? -6.435 -13.359 34.738 1.00 53.88 87 ALA A C 1
ATOM 644 O O . ALA A 1 87 ? -6.084 -12.567 33.865 1.00 53.88 87 ALA A O 1
ATOM 645 N N . PRO A 1 88 ? -6.880 -14.591 34.418 1.00 58.03 88 PRO A N 1
ATOM 646 C CA . PRO A 1 88 ? -7.074 -15.001 33.029 1.00 58.03 88 PRO A CA 1
ATOM 647 C C . PRO A 1 88 ? -7.971 -13.989 32.309 1.00 58.03 88 PRO A C 1
ATOM 649 O O . PRO A 1 88 ? -8.937 -13.509 32.910 1.00 58.03 88 PRO A O 1
ATOM 652 N N . ALA A 1 89 ? -7.643 -13.689 31.046 1.00 60.44 89 ALA A N 1
ATOM 653 C CA . ALA A 1 89 ? -8.339 -12.713 30.206 1.00 60.44 89 ALA A CA 1
ATOM 654 C C . ALA A 1 89 ? -9.859 -12.761 30.441 1.00 60.44 89 ALA A C 1
ATOM 656 O O . ALA A 1 89 ? -10.521 -13.769 30.165 1.00 60.44 89 ALA A O 1
ATOM 657 N N . ARG A 1 90 ? -10.407 -11.690 31.026 1.00 70.88 90 ARG A N 1
ATOM 658 C CA . ARG A 1 90 ? -11.826 -11.618 31.375 1.00 70.88 90 ARG A CA 1
ATOM 659 C C . ARG A 1 90 ? -12.604 -11.210 30.139 1.00 70.88 90 ARG A C 1
ATOM 661 O O . ARG A 1 90 ? -12.512 -10.082 29.687 1.00 70.88 90 ARG A O 1
ATOM 668 N N . PHE A 1 91 ? -13.396 -12.134 29.608 1.00 79.75 91 PHE A N 1
ATOM 669 C CA . PHE A 1 91 ? -14.372 -11.790 28.585 1.00 79.75 91 PHE A CA 1
ATOM 670 C C . PHE A 1 91 ? -15.656 -11.246 29.240 1.00 79.75 91 PHE A C 1
ATOM 672 O O . PHE A 1 91 ? -16.197 -11.919 30.126 1.00 79.75 91 PHE A O 1
ATOM 679 N N . PRO A 1 92 ? -16.201 -10.110 28.772 1.00 87.12 92 PRO A N 1
ATOM 680 C CA . PRO A 1 92 ? -15.724 -9.309 27.643 1.00 87.12 92 PRO A CA 1
ATOM 681 C C . PRO A 1 92 ? -14.657 -8.292 28.063 1.00 87.12 92 PRO A C 1
ATOM 683 O O . PRO A 1 92 ? -14.854 -7.583 29.048 1.00 87.12 92 PRO A O 1
ATOM 686 N N . ASP A 1 93 ? -13.582 -8.204 27.279 1.00 90.69 93 ASP A N 1
ATOM 687 C CA . ASP A 1 93 ? -12.545 -7.184 27.453 1.00 90.69 93 ASP A CA 1
ATOM 688 C C . ASP A 1 93 ? -13.012 -5.808 26.936 1.00 90.69 93 ASP A C 1
ATOM 690 O O . ASP A 1 93 ? -14.096 -5.675 26.339 1.00 90.69 93 ASP A O 1
ATOM 694 N N . VAL A 1 94 ? -12.211 -4.761 27.161 1.00 93.38 94 VAL A N 1
ATOM 695 C CA . VAL A 1 94 ? -12.507 -3.406 26.661 1.00 93.38 94 VAL A CA 1
ATOM 696 C C . VAL A 1 94 ? -12.768 -3.402 25.152 1.00 93.38 94 VAL A C 1
ATOM 698 O O . VAL A 1 94 ? -13.733 -2.781 24.699 1.00 93.38 94 VAL A O 1
ATOM 701 N N . PHE A 1 95 ? -11.989 -4.137 24.358 1.00 92.62 95 PHE A N 1
ATOM 702 C CA . PHE A 1 95 ? -12.159 -4.139 22.905 1.00 92.62 95 PHE A CA 1
ATOM 703 C C . PHE A 1 95 ? -13.467 -4.808 22.458 1.00 92.62 95 PHE A C 1
ATOM 705 O O . PHE A 1 95 ? -14.172 -4.283 21.595 1.00 92.62 95 PHE A O 1
ATOM 712 N N . ALA A 1 96 ? -13.853 -5.929 23.068 1.00 90.94 96 ALA A N 1
ATOM 713 C CA . ALA A 1 96 ? -15.128 -6.590 22.809 1.00 90.94 96 ALA A CA 1
ATOM 714 C C . ALA A 1 96 ? -16.313 -5.671 23.144 1.00 90.94 96 ALA A C 1
ATOM 716 O O . ALA A 1 96 ? -17.306 -5.649 22.410 1.00 90.94 96 ALA A O 1
ATOM 717 N N . ARG A 1 97 ? -16.199 -4.875 24.215 1.00 93.75 97 ARG A N 1
ATOM 718 C CA . ARG A 1 97 ? -17.200 -3.864 24.586 1.00 93.75 97 ARG A CA 1
ATOM 719 C C . ARG A 1 97 ? -17.275 -2.733 23.557 1.00 93.75 97 ARG A C 1
ATOM 721 O O . ARG A 1 97 ? -18.381 -2.410 23.124 1.00 93.75 97 ARG A O 1
ATOM 728 N N . LEU A 1 98 ? -16.136 -2.189 23.111 1.00 94.25 98 LEU A N 1
ATOM 729 C CA . LEU A 1 98 ? -16.091 -1.167 22.054 1.00 94.25 98 LEU A CA 1
ATOM 730 C C . LEU A 1 98 ? -16.713 -1.683 20.757 1.00 94.25 98 LEU A C 1
ATOM 732 O O . LEU A 1 98 ? -17.572 -1.027 20.173 1.00 94.25 98 LEU A O 1
ATOM 736 N N . ARG A 1 99 ? -16.345 -2.895 20.336 1.00 92.88 99 ARG A N 1
ATOM 737 C CA . ARG A 1 99 ? -16.894 -3.514 19.126 1.00 92.88 99 ARG A CA 1
ATOM 738 C C . ARG A 1 99 ? -18.392 -3.729 19.206 1.00 92.88 99 ARG A C 1
ATOM 740 O O . ARG A 1 99 ? -19.075 -3.514 18.208 1.00 92.88 99 ARG A O 1
ATOM 747 N N . ALA A 1 100 ? -18.903 -4.161 20.359 1.00 91.62 100 ALA A N 1
ATOM 748 C CA . ALA A 1 100 ? -20.340 -4.250 20.564 1.00 91.62 100 ALA A CA 1
ATOM 749 C C . ALA A 1 100 ? -20.970 -2.866 20.350 1.00 91.62 100 ALA A C 1
ATOM 751 O O . ALA A 1 100 ? -21.854 -2.713 19.518 1.00 91.62 100 ALA A O 1
ATOM 752 N N . GLN A 1 101 ? -20.460 -1.837 21.018 1.00 94.81 101 GLN A N 1
ATOM 753 C CA . GLN A 1 101 ? -21.062 -0.507 21.011 1.00 94.81 101 GLN A CA 1
ATOM 754 C C . GLN A 1 101 ? -20.990 0.214 19.653 1.00 94.81 101 GLN A C 1
ATOM 756 O O . GLN A 1 101 ? -21.989 0.790 19.227 1.00 94.81 101 GLN A O 1
ATOM 761 N N . PHE A 1 102 ? -19.850 0.143 18.966 1.00 93.06 102 PHE A N 1
ATOM 762 C CA . PHE A 1 102 ? -19.529 1.001 17.818 1.00 93.06 102 PHE A CA 1
ATOM 763 C C . PHE A 1 102 ? -19.304 0.234 16.503 1.00 93.06 102 PHE A C 1
ATOM 765 O O . PHE A 1 102 ? -19.362 0.798 15.416 1.00 93.06 102 PHE A O 1
ATOM 772 N N . GLY A 1 103 ? -19.113 -1.084 16.564 1.00 92.81 103 GLY A N 1
ATOM 773 C CA . GLY A 1 103 ? -18.693 -1.883 15.411 1.00 92.81 103 GLY A CA 1
ATOM 774 C C . GLY A 1 103 ? -17.170 -1.988 15.312 1.00 92.81 103 GLY A C 1
ATOM 775 O O . GLY A 1 103 ? -16.445 -1.520 16.180 1.00 92.81 103 GLY A O 1
ATOM 776 N N . TYR A 1 104 ? -16.668 -2.694 14.296 1.00 91.50 104 TYR A N 1
ATOM 777 C CA . TYR A 1 104 ? -15.245 -3.057 14.231 1.00 91.50 104 TYR A CA 1
ATOM 778 C C . TYR A 1 104 ? -14.324 -1.868 13.948 1.00 91.50 104 TYR A C 1
ATOM 780 O O . TYR A 1 104 ? -13.372 -1.660 14.690 1.00 91.50 104 TYR A O 1
ATOM 788 N N . GLU A 1 105 ? -14.612 -1.104 12.895 1.00 93.44 105 GLU A N 1
ATOM 789 C CA . GLU A 1 105 ? -13.740 -0.019 12.429 1.00 93.44 105 GLU A CA 1
ATOM 790 C C . GLU A 1 105 ? -13.599 1.076 13.493 1.00 93.44 105 GLU A C 1
ATOM 792 O O . GLU A 1 105 ? -12.487 1.368 13.926 1.00 93.44 105 GLU A O 1
ATOM 797 N N . GLU A 1 106 ? -14.723 1.585 14.001 1.00 92.25 106 GLU A N 1
ATOM 798 C CA . GLU A 1 106 ? -14.738 2.617 15.043 1.00 92.25 106 GLU A CA 1
ATOM 799 C C . GLU A 1 106 ? -14.123 2.112 16.361 1.00 92.25 106 GLU A C 1
ATOM 801 O O . GLU A 1 106 ? -13.372 2.837 17.009 1.00 92.25 106 GLU A O 1
ATOM 806 N N . ALA A 1 107 ? -14.327 0.840 16.729 1.00 92.69 107 ALA A N 1
ATOM 807 C CA . ALA A 1 107 ? -13.645 0.260 17.888 1.00 92.69 107 ALA A CA 1
ATOM 808 C C . ALA A 1 107 ? -12.121 0.204 17.712 1.00 92.69 107 ALA A C 1
ATOM 810 O O . ALA A 1 107 ? -11.397 0.447 18.675 1.00 92.69 107 ALA A O 1
ATOM 811 N N . CYS A 1 108 ? -11.623 -0.106 16.511 1.00 92.38 108 CYS A N 1
ATOM 812 C CA . CYS A 1 108 ? -10.189 -0.073 16.221 1.00 92.38 108 CYS A CA 1
ATOM 813 C C . CYS A 1 108 ? -9.625 1.347 16.308 1.00 92.38 108 CYS A C 1
ATOM 815 O O . CYS A 1 108 ? -8.531 1.529 16.838 1.00 92.38 108 CYS A O 1
ATOM 817 N N . GLU A 1 109 ? -10.347 2.347 15.801 1.00 92.56 109 GLU A N 1
ATOM 818 C CA . GLU A 1 109 ? -9.936 3.751 15.893 1.00 92.56 109 GLU A CA 1
ATOM 819 C C . GLU A 1 109 ? -9.888 4.227 17.345 1.00 92.56 109 GLU A C 1
ATOM 821 O O . GLU A 1 109 ? -8.875 4.776 17.775 1.00 92.56 109 GLU A O 1
ATOM 826 N N . MET A 1 110 ? -10.936 3.942 18.121 1.00 92.81 110 MET A N 1
ATOM 827 C CA . MET A 1 110 ? -11.004 4.289 19.539 1.00 92.81 110 MET A CA 1
ATOM 828 C C . MET A 1 110 ? -9.928 3.583 20.361 1.00 92.81 110 MET A C 1
ATOM 830 O O . MET A 1 110 ? -9.266 4.222 21.174 1.00 92.81 110 MET A O 1
ATOM 834 N N . GLN A 1 111 ? -9.712 2.283 20.134 1.00 93.44 111 GLN A N 1
ATOM 835 C CA . GLN A 1 111 ? -8.656 1.545 20.823 1.00 93.44 111 GLN A CA 1
ATOM 836 C C . GLN A 1 111 ? -7.275 2.093 20.458 1.00 93.44 111 GLN A C 1
ATOM 838 O O . GLN A 1 111 ? -6.445 2.258 21.342 1.00 93.44 111 GLN A O 1
ATOM 843 N N . ARG A 1 112 ? -7.025 2.414 19.182 1.00 92.19 112 ARG A N 1
ATOM 844 C CA . ARG A 1 112 ? -5.754 3.014 18.756 1.00 92.19 112 ARG A CA 1
ATOM 845 C C . ARG A 1 112 ? -5.532 4.377 19.409 1.00 92.19 112 ARG A C 1
ATOM 847 O O . ARG A 1 112 ? -4.426 4.644 19.858 1.00 92.19 112 ARG A O 1
ATOM 854 N N . ALA A 1 113 ? -6.565 5.216 19.471 1.00 89.62 113 ALA A N 1
ATOM 855 C CA . ALA A 1 113 ? -6.485 6.516 20.131 1.00 89.62 113 ALA A CA 1
ATOM 856 C C . ALA A 1 113 ? -6.227 6.384 21.641 1.00 89.62 113 ALA A C 1
ATOM 858 O O . ALA A 1 113 ? -5.453 7.154 22.193 1.00 89.62 113 ALA A O 1
ATOM 859 N N . ALA A 1 114 ? -6.849 5.401 22.295 1.00 91.69 114 ALA A N 1
ATOM 860 C CA . ALA A 1 114 ? -6.643 5.124 23.712 1.00 91.69 114 ALA A CA 1
ATOM 861 C C . ALA A 1 114 ? -5.248 4.558 24.011 1.00 91.69 114 ALA A C 1
ATOM 863 O O . ALA A 1 114 ? -4.614 4.987 24.964 1.00 91.69 114 ALA A O 1
ATOM 864 N N . LEU A 1 115 ? -4.750 3.632 23.186 1.00 91.44 115 LEU A N 1
ATOM 865 C CA . LEU A 1 115 ? -3.390 3.103 23.322 1.00 91.44 115 LEU A CA 1
ATOM 866 C C . LEU A 1 115 ? -2.345 4.203 23.131 1.00 91.44 115 LEU A C 1
ATOM 868 O O . LEU A 1 115 ? -1.443 4.299 23.942 1.00 91.44 115 LEU A O 1
ATOM 872 N N . ALA A 1 116 ? -2.528 5.093 22.151 1.00 87.12 116 ALA A N 1
ATOM 873 C CA . ALA A 1 116 ? -1.629 6.230 21.972 1.00 87.12 116 ALA A CA 1
ATOM 874 C C . ALA A 1 116 ? -1.585 7.163 23.199 1.00 87.12 116 ALA A C 1
ATOM 876 O O . ALA A 1 116 ? -0.562 7.788 23.438 1.00 87.12 116 ALA A O 1
ATOM 877 N N . LEU A 1 117 ? -2.681 7.281 23.962 1.00 87.19 117 LEU A N 1
ATOM 878 C CA . LEU A 1 117 ? -2.685 8.033 25.222 1.00 87.19 117 LEU A CA 1
ATOM 879 C C . LEU A 1 117 ? -1.915 7.304 26.326 1.00 87.19 117 LEU A C 1
ATOM 881 O O . LEU A 1 117 ? -1.185 7.960 27.051 1.00 87.19 117 LEU A O 1
ATOM 885 N N . LEU A 1 118 ? -2.056 5.978 26.428 1.00 85.94 118 LEU A N 1
ATOM 886 C CA . LEU A 1 118 ? -1.290 5.181 27.391 1.00 85.94 118 LEU A CA 1
ATOM 887 C C . LEU A 1 118 ? 0.204 5.213 27.093 1.00 85.94 118 LEU A C 1
ATOM 889 O O . LEU A 1 118 ? 0.983 5.401 28.015 1.00 85.94 118 LEU A O 1
ATOM 893 N N . ASP A 1 119 ? 0.575 5.100 25.817 1.00 85.50 119 ASP A N 1
ATOM 894 C CA . ASP A 1 119 ? 1.969 5.207 25.398 1.00 85.50 119 ASP A CA 1
ATOM 895 C C . ASP A 1 119 ? 2.537 6.569 25.845 1.00 85.50 119 ASP A C 1
ATOM 897 O O . ASP A 1 119 ? 3.564 6.606 26.500 1.00 85.50 119 ASP A O 1
ATOM 901 N N . MET A 1 120 ? 1.823 7.685 25.621 1.00 77.06 120 MET A N 1
ATOM 902 C CA . MET A 1 120 ? 2.271 9.013 26.083 1.00 77.06 120 MET A CA 1
ATOM 903 C C . MET A 1 120 ? 2.358 9.150 27.616 1.00 77.06 120 MET A C 1
ATOM 905 O O . MET A 1 120 ? 3.217 9.877 28.102 1.00 77.06 120 MET A O 1
ATOM 909 N N . GLU A 1 121 ? 1.470 8.506 28.380 1.00 73.25 121 GLU A N 1
ATOM 910 C CA . GLU A 1 121 ? 1.527 8.518 29.852 1.00 73.25 121 GLU A CA 1
ATOM 911 C C . GLU A 1 121 ? 2.723 7.714 30.385 1.00 73.25 121 GLU A C 1
ATOM 913 O O . GLU A 1 121 ? 3.335 8.127 31.368 1.00 73.25 121 GLU A O 1
ATOM 918 N N . ASP A 1 122 ? 3.074 6.607 29.724 1.00 67.69 122 ASP A N 1
ATOM 919 C CA . ASP A 1 122 ? 4.276 5.829 30.035 1.00 67.69 122 ASP A CA 1
ATOM 920 C C . ASP A 1 122 ? 5.554 6.612 29.635 1.00 67.69 122 ASP A C 1
ATOM 922 O O . ASP A 1 122 ? 6.531 6.605 30.386 1.00 67.69 122 ASP A O 1
ATOM 926 N N . GLU A 1 123 ? 5.521 7.369 28.524 1.00 58.59 123 GLU A N 1
ATOM 927 C CA . GLU A 1 123 ? 6.619 8.249 28.070 1.00 58.59 123 GLU A CA 1
ATOM 928 C C . GLU A 1 123 ? 6.912 9.391 29.077 1.00 58.59 123 GLU A C 1
ATOM 930 O O . GLU A 1 123 ? 8.074 9.712 29.336 1.00 58.59 123 GLU A O 1
ATOM 935 N N . GLU A 1 124 ? 5.885 9.988 29.707 1.00 55.53 124 GLU A N 1
ATOM 936 C CA . GLU A 1 124 ? 6.041 11.059 30.718 1.00 55.53 124 GLU A CA 1
ATOM 937 C C . GLU A 1 124 ? 6.779 10.589 31.995 1.00 55.53 124 GLU A C 1
ATOM 939 O O . GLU A 1 124 ? 7.420 11.399 32.675 1.00 55.53 124 GLU A O 1
ATOM 944 N N . ASP A 1 125 ? 6.749 9.287 32.300 1.00 52.56 125 ASP A N 1
ATOM 945 C CA . ASP A 1 125 ? 7.500 8.673 33.405 1.00 52.56 125 ASP A CA 1
ATOM 946 C C . ASP A 1 125 ? 8.931 8.227 32.986 1.00 52.56 125 ASP A C 1
ATOM 948 O O . ASP A 1 125 ? 9.776 7.979 33.857 1.00 52.56 125 ASP A O 1
ATOM 952 N N . GLU A 1 126 ? 9.243 8.194 31.678 1.00 48.00 126 GLU A N 1
ATOM 953 C CA . GLU A 1 126 ? 10.533 7.790 31.071 1.00 48.00 126 GLU A CA 1
ATOM 954 C C . GLU A 1 126 ? 11.330 8.949 30.410 1.00 48.00 126 GLU A C 1
ATOM 956 O O . GLU A 1 126 ? 12.436 8.737 29.892 1.00 48.00 126 GLU A O 1
ATOM 961 N N . GLU A 1 127 ? 10.837 10.196 30.477 1.00 46.91 127 GLU A N 1
ATOM 962 C CA . GLU A 1 127 ? 11.357 11.389 29.768 1.00 46.91 127 GLU A CA 1
ATOM 963 C C . GLU A 1 127 ? 12.872 11.683 29.927 1.00 46.91 127 GLU A C 1
ATOM 965 O O . GLU A 1 127 ? 13.459 12.366 29.078 1.00 46.91 127 GLU A O 1
ATOM 970 N N . ASP A 1 128 ? 13.549 11.151 30.951 1.00 50.19 128 ASP A N 1
ATOM 971 C CA . ASP A 1 128 ? 15.003 11.306 31.125 1.00 50.19 128 ASP A CA 1
ATOM 972 C C . ASP A 1 128 ? 15.853 10.301 30.292 1.00 50.19 128 ASP A C 1
ATOM 974 O O . ASP A 1 128 ? 17.045 10.554 30.085 1.00 50.19 128 ASP A O 1
ATOM 978 N N . GLU A 1 129 ? 15.285 9.206 29.755 1.00 50.84 129 GLU A N 1
ATOM 979 C CA . GLU A 1 129 ? 16.006 8.178 28.962 1.00 50.84 129 GLU A CA 1
ATOM 980 C C . GLU A 1 129 ? 15.464 7.979 27.519 1.00 50.84 129 GLU A C 1
ATOM 982 O O . GLU A 1 129 ? 16.238 7.658 26.610 1.00 50.84 129 GLU A O 1
ATOM 987 N N . GLU A 1 130 ? 14.185 8.260 27.248 1.00 48.75 130 GLU A N 1
ATOM 988 C CA . GLU A 1 130 ? 13.497 7.856 26.005 1.00 48.75 130 GLU A CA 1
ATOM 989 C C . GLU A 1 130 ? 13.717 8.771 24.780 1.00 48.75 130 GLU A C 1
ATOM 991 O O . GLU A 1 130 ? 13.669 8.343 23.616 1.00 48.75 130 GLU A O 1
ATOM 996 N N . THR A 1 131 ? 14.067 10.040 25.004 1.00 56.88 131 THR A N 1
ATOM 997 C CA . THR A 1 131 ? 14.340 10.992 23.908 1.00 56.88 131 THR A CA 1
ATOM 998 C C . THR A 1 131 ? 15.475 10.528 22.981 1.00 56.88 131 THR A C 1
ATOM 1000 O O . THR A 1 131 ? 15.472 10.847 21.788 1.00 56.88 131 THR A O 1
ATOM 1003 N N . GLY A 1 132 ? 16.409 9.715 23.490 1.00 66.88 132 GLY A N 1
ATOM 1004 C CA . GLY A 1 132 ? 17.497 9.126 22.710 1.00 66.88 132 GLY A CA 1
ATOM 1005 C C . GLY A 1 132 ? 17.059 7.981 21.791 1.00 66.88 132 GLY A C 1
ATOM 1006 O O . GLY A 1 132 ? 17.497 7.924 20.638 1.00 66.88 132 GLY A O 1
ATOM 1007 N N . GLU A 1 133 ? 16.184 7.087 22.259 1.00 69.50 133 GLU A N 1
ATOM 1008 C CA . GLU A 1 133 ? 15.766 5.901 21.500 1.00 69.50 133 GLU A CA 1
ATOM 1009 C C . GLU A 1 133 ? 14.775 6.253 20.388 1.00 69.50 133 GLU A C 1
ATOM 1011 O O . GLU A 1 133 ? 14.955 5.828 19.243 1.00 69.50 133 GLU A O 1
ATOM 1016 N N . ALA A 1 134 ? 13.792 7.115 20.661 1.00 70.62 134 ALA A N 1
ATOM 1017 C CA . ALA A 1 134 ? 12.855 7.576 19.639 1.00 70.62 134 ALA A CA 1
ATOM 1018 C C . ALA A 1 134 ? 13.564 8.390 18.538 1.00 70.62 134 ALA A C 1
ATOM 1020 O O . ALA A 1 134 ? 13.253 8.254 17.350 1.00 70.62 134 ALA A O 1
ATOM 1021 N N . GLU A 1 135 ? 14.555 9.222 18.887 1.00 75.62 135 GLU A N 1
ATOM 1022 C CA . GLU A 1 135 ? 15.400 9.891 17.890 1.00 75.62 135 GLU A CA 1
ATOM 1023 C C . GLU A 1 135 ? 16.233 8.876 17.093 1.00 75.62 135 GLU A C 1
ATOM 1025 O O . GLU A 1 135 ? 16.334 8.982 15.865 1.00 75.62 135 GLU A O 1
ATOM 1030 N N . GLN A 1 136 ? 16.787 7.858 17.758 1.00 77.56 136 GLN A N 1
ATOM 1031 C CA . GLN A 1 136 ? 17.551 6.801 17.104 1.00 77.56 136 GLN A CA 1
ATOM 1032 C C . GLN A 1 136 ? 16.691 5.991 16.125 1.00 77.56 136 GLN A C 1
ATOM 1034 O O . GLN A 1 136 ? 17.131 5.758 14.997 1.00 77.56 136 GLN A O 1
ATOM 1039 N N . LEU A 1 137 ? 15.466 5.617 16.496 1.00 78.94 137 LEU A N 1
ATOM 1040 C CA . LEU A 1 137 ? 14.528 4.901 15.629 1.00 78.94 137 LEU A CA 1
ATOM 1041 C C . LEU A 1 137 ? 14.087 5.756 14.440 1.00 78.94 137 LEU A C 1
ATOM 1043 O O . LEU A 1 137 ? 14.103 5.277 13.306 1.00 78.94 137 LEU A O 1
ATOM 1047 N N . ARG A 1 138 ? 13.779 7.043 14.651 1.00 81.31 138 ARG A N 1
ATOM 1048 C CA . ARG A 1 138 ? 13.471 7.979 13.552 1.00 81.31 138 ARG A CA 1
ATOM 1049 C C . ARG A 1 138 ? 14.654 8.129 12.597 1.00 81.31 138 ARG A C 1
ATOM 1051 O O . ARG A 1 138 ? 14.461 8.134 11.382 1.00 81.31 138 ARG A O 1
ATOM 1058 N N . ARG A 1 139 ? 15.883 8.199 13.123 1.00 81.56 139 ARG A N 1
ATOM 1059 C CA . ARG A 1 139 ? 17.108 8.243 12.310 1.00 81.56 139 ARG A CA 1
ATOM 1060 C C . ARG A 1 139 ? 17.292 6.955 11.510 1.00 81.56 139 ARG A C 1
ATOM 1062 O O . ARG A 1 139 ? 17.557 7.025 10.315 1.00 81.56 139 ARG A O 1
ATOM 1069 N N . GLN A 1 140 ? 17.099 5.794 12.132 1.00 83.44 140 GLN A N 1
ATOM 1070 C CA . GLN A 1 140 ? 17.184 4.499 11.451 1.00 83.44 140 GLN A CA 1
ATOM 1071 C C . GLN A 1 140 ? 16.117 4.346 10.361 1.00 83.44 140 GLN A C 1
ATOM 1073 O O . GLN A 1 140 ? 16.436 3.894 9.263 1.00 83.44 140 GLN A O 1
ATOM 1078 N N . ALA A 1 141 ? 14.876 4.759 10.627 1.00 83.69 141 ALA A N 1
ATOM 1079 C CA . ALA A 1 141 ? 13.799 4.754 9.642 1.00 83.69 141 ALA A CA 1
ATOM 1080 C C . ALA A 1 141 ? 14.130 5.670 8.453 1.00 83.69 141 ALA A C 1
ATOM 1082 O O . ALA A 1 141 ? 14.059 5.232 7.307 1.00 83.69 141 ALA A O 1
ATOM 1083 N N . ALA A 1 142 ? 14.603 6.893 8.713 1.00 83.38 142 ALA A N 1
ATOM 1084 C CA . ALA A 1 142 ? 15.029 7.819 7.665 1.00 83.38 142 ALA A CA 1
ATOM 1085 C C . ALA A 1 142 ? 16.204 7.270 6.832 1.00 83.38 142 ALA A C 1
ATOM 1087 O O . ALA A 1 142 ? 16.234 7.428 5.611 1.00 83.38 142 ALA A O 1
ATOM 1088 N N . GLU A 1 143 ? 17.167 6.594 7.466 1.00 86.50 143 GLU A N 1
ATOM 1089 C CA . GLU A 1 143 ? 18.275 5.935 6.768 1.00 86.50 143 GLU A CA 1
ATOM 1090 C C . GLU A 1 143 ? 17.805 4.757 5.904 1.00 86.50 143 GLU A C 1
ATOM 1092 O O . GLU A 1 143 ? 18.303 4.572 4.789 1.00 86.50 143 GLU A O 1
ATOM 1097 N N . LEU A 1 144 ? 16.853 3.957 6.391 1.00 87.38 144 LEU A N 1
ATOM 1098 C CA . LEU A 1 144 ? 16.259 2.859 5.629 1.00 87.38 144 LEU A CA 1
ATOM 1099 C C . LEU A 1 144 ? 15.458 3.379 4.435 1.00 87.38 144 LEU A C 1
ATOM 1101 O O . LEU A 1 144 ? 15.660 2.884 3.326 1.00 87.38 144 LEU A O 1
ATOM 1105 N N . ASP A 1 145 ? 14.640 4.410 4.623 1.00 83.94 145 ASP A N 1
ATOM 1106 C CA . ASP A 1 145 ? 13.888 5.054 3.545 1.00 83.94 145 ASP A CA 1
ATOM 1107 C C . ASP A 1 145 ? 14.825 5.638 2.486 1.00 83.94 145 ASP A C 1
ATOM 1109 O O . ASP A 1 145 ? 14.624 5.419 1.289 1.00 83.94 145 ASP A O 1
ATOM 1113 N N . ALA A 1 146 ? 15.910 6.299 2.903 1.00 86.31 146 ALA A N 1
ATOM 1114 C CA . ALA A 1 146 ? 16.928 6.799 1.984 1.00 86.31 146 ALA A CA 1
ATOM 1115 C C . ALA A 1 146 ? 17.589 5.664 1.178 1.00 86.31 146 ALA A C 1
ATOM 1117 O O . ALA A 1 146 ? 17.790 5.794 -0.033 1.00 86.31 146 ALA A O 1
ATOM 1118 N N . ARG A 1 147 ? 17.887 4.521 1.812 1.00 86.94 147 ARG A N 1
ATOM 1119 C CA . ARG A 1 147 ? 18.452 3.344 1.128 1.00 86.94 147 ARG A CA 1
ATOM 1120 C C . ARG A 1 147 ? 17.461 2.712 0.154 1.00 86.94 147 ARG A C 1
ATOM 1122 O O . ARG A 1 147 ? 17.836 2.409 -0.978 1.00 86.94 147 ARG A O 1
ATOM 1129 N N . LEU A 1 148 ? 16.204 2.535 0.556 1.00 88.25 148 LEU A N 1
ATOM 1130 C CA . LEU A 1 148 ? 15.154 1.994 -0.312 1.00 88.25 148 LEU A CA 1
ATOM 1131 C C . LEU A 1 148 ? 14.900 2.911 -1.510 1.00 88.25 148 LEU A C 1
ATOM 1133 O O . LEU A 1 148 ? 14.776 2.433 -2.640 1.00 88.25 148 LEU A O 1
ATOM 1137 N N . ARG A 1 149 ? 14.903 4.227 -1.281 1.00 90.94 149 ARG A N 1
ATOM 1138 C CA . ARG A 1 149 ? 14.797 5.242 -2.328 1.00 90.94 149 ARG A CA 1
ATOM 1139 C C . ARG A 1 149 ? 15.949 5.156 -3.327 1.00 90.94 149 ARG A C 1
ATOM 1141 O O . ARG A 1 149 ? 15.695 5.187 -4.527 1.00 90.94 149 ARG A O 1
ATOM 1148 N N . SER A 1 150 ? 17.181 4.997 -2.844 1.00 93.12 150 SER A N 1
ATOM 1149 C CA . SER A 1 150 ? 18.369 4.811 -3.687 1.00 93.12 150 SER A CA 1
ATOM 1150 C C . SER A 1 150 ? 18.225 3.593 -4.605 1.00 93.12 150 SER A C 1
ATOM 1152 O O . SER A 1 150 ? 18.371 3.715 -5.815 1.00 93.12 150 SER A O 1
ATOM 1154 N N . VAL A 1 151 ? 17.849 2.433 -4.052 1.00 95.31 151 VAL A N 1
ATOM 1155 C CA . VAL A 1 151 ? 17.648 1.196 -4.832 1.00 95.31 151 VAL A CA 1
ATOM 1156 C C . VAL A 1 151 ? 16.507 1.340 -5.843 1.00 95.31 151 VAL A C 1
ATOM 1158 O O . VAL A 1 151 ? 16.579 0.813 -6.955 1.00 95.31 151 VAL A O 1
ATOM 1161 N N . TYR A 1 152 ? 15.435 2.040 -5.468 1.00 95.75 152 TYR A N 1
ATOM 1162 C CA . TYR A 1 152 ? 14.341 2.341 -6.383 1.00 95.75 152 TYR A CA 1
ATOM 1163 C C . TYR A 1 152 ? 14.819 3.180 -7.579 1.00 95.75 152 TYR A C 1
ATOM 1165 O O . TYR A 1 152 ? 14.450 2.851 -8.706 1.00 95.75 152 TYR A O 1
ATOM 1173 N N . LEU A 1 153 ? 15.628 4.220 -7.346 1.00 96.19 153 LEU A N 1
ATOM 1174 C CA . LEU A 1 153 ? 16.129 5.102 -8.404 1.00 96.19 153 LEU A CA 1
ATOM 1175 C C . LEU A 1 153 ? 17.080 4.358 -9.343 1.00 96.19 153 LEU A C 1
ATOM 1177 O O . LEU A 1 153 ? 16.851 4.383 -10.548 1.00 96.19 153 LEU A O 1
ATOM 1181 N N . ASP A 1 154 ? 18.028 3.585 -8.805 1.00 97.19 154 ASP A N 1
ATOM 1182 C CA . ASP A 1 154 ? 18.923 2.743 -9.613 1.00 97.19 154 ASP A CA 1
ATOM 1183 C C . ASP A 1 154 ? 18.128 1.789 -10.521 1.00 97.19 154 ASP A C 1
ATOM 1185 O O . ASP A 1 154 ? 18.429 1.603 -11.702 1.00 97.19 154 ASP A O 1
ATOM 1189 N N . ARG A 1 155 ? 17.062 1.183 -9.981 1.00 96.81 155 ARG A N 1
ATOM 1190 C CA . ARG A 1 155 ? 16.168 0.319 -10.758 1.00 96.81 155 ARG A CA 1
ATOM 1191 C C . ARG A 1 155 ? 15.424 1.105 -11.835 1.00 96.81 155 ARG A C 1
ATOM 1193 O O . ARG A 1 155 ? 15.249 0.585 -12.934 1.00 96.81 155 ARG A O 1
ATOM 1200 N N . LEU A 1 156 ? 14.944 2.304 -11.520 1.00 97.81 156 LEU A N 1
ATOM 1201 C CA . LEU A 1 156 ? 14.199 3.131 -12.461 1.00 97.81 156 LEU A CA 1
ATOM 1202 C C . LEU A 1 156 ? 15.087 3.630 -13.605 1.00 97.81 156 LEU A C 1
ATOM 1204 O O . LEU A 1 156 ? 14.645 3.583 -14.747 1.00 97.81 156 LEU A O 1
ATOM 1208 N N . ASP A 1 157 ? 16.337 4.000 -13.338 1.00 98.12 157 ASP A N 1
ATOM 1209 C CA . ASP A 1 157 ? 17.302 4.371 -14.378 1.00 98.12 157 ASP A CA 1
ATOM 1210 C C . ASP A 1 157 ? 17.542 3.213 -15.354 1.00 98.12 157 ASP A C 1
ATOM 1212 O O . ASP A 1 157 ? 17.495 3.387 -16.574 1.00 98.12 157 ASP A O 1
ATOM 1216 N N . LEU A 1 158 ? 17.711 1.991 -14.838 1.00 97.69 158 LEU A N 1
ATOM 1217 C CA . LEU A 1 158 ? 17.830 0.797 -15.680 1.00 97.69 158 LEU A CA 1
ATOM 1218 C C . LEU A 1 158 ? 16.558 0.536 -16.498 1.00 97.69 158 LEU A C 1
ATOM 1220 O O . LEU A 1 158 ? 16.645 0.167 -17.670 1.00 97.69 158 LEU A O 1
ATOM 1224 N N . LEU A 1 159 ? 15.377 0.739 -15.908 1.00 98.12 159 LEU A N 1
ATOM 1225 C CA . LEU A 1 159 ? 14.107 0.617 -16.624 1.00 98.12 159 LEU A CA 1
ATOM 1226 C C . LEU A 1 159 ? 13.947 1.696 -17.697 1.00 98.12 159 LEU A C 1
ATOM 1228 O O . LEU A 1 159 ? 13.456 1.378 -18.773 1.00 98.12 159 LEU A O 1
ATOM 1232 N N . ALA A 1 160 ? 14.390 2.928 -17.451 1.00 98.38 160 ALA A N 1
ATOM 1233 C CA . ALA A 1 160 ? 14.373 4.004 -18.436 1.00 98.38 160 ALA A CA 1
ATOM 1234 C C . ALA A 1 160 ? 15.288 3.684 -19.628 1.00 98.38 160 ALA A C 1
ATOM 1236 O O . ALA A 1 160 ? 14.898 3.889 -20.775 1.00 98.38 160 ALA A O 1
ATOM 1237 N N . VAL A 1 161 ? 16.464 3.095 -19.380 1.00 98.06 161 VAL A N 1
ATOM 1238 C CA . VAL A 1 161 ? 17.347 2.598 -20.449 1.00 98.06 161 VAL A CA 1
ATOM 1239 C C . VAL A 1 161 ? 16.673 1.488 -21.258 1.00 98.06 161 VAL A C 1
ATOM 1241 O O . VAL A 1 161 ? 16.743 1.502 -22.485 1.00 98.06 161 VAL A O 1
ATOM 1244 N N . LEU A 1 162 ? 15.996 0.538 -20.603 1.00 97.81 162 LEU A N 1
ATOM 1245 C CA . LEU A 1 162 ? 15.241 -0.505 -21.306 1.00 97.81 162 LEU A CA 1
ATOM 1246 C C . LEU A 1 162 ? 14.065 0.079 -22.098 1.00 97.81 162 LEU A C 1
ATOM 1248 O O . LEU A 1 162 ? 13.823 -0.339 -23.224 1.00 97.81 162 LEU A O 1
ATOM 1252 N N . ALA A 1 163 ? 13.362 1.063 -21.545 1.00 98.38 163 ALA A N 1
ATOM 1253 C CA . ALA A 1 163 ? 12.226 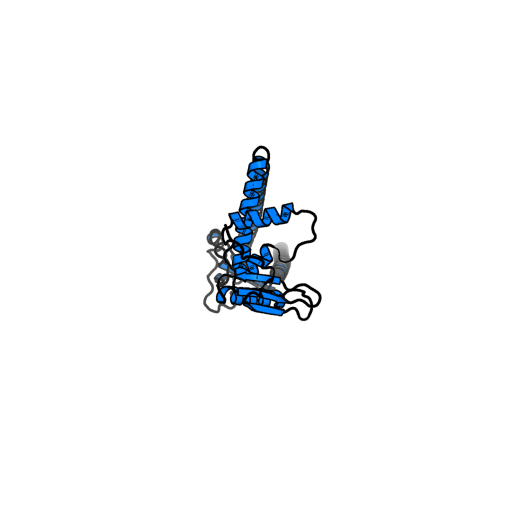1.709 -22.189 1.00 98.38 163 ALA A CA 1
ATOM 1254 C C . ALA A 1 163 ? 12.621 2.561 -23.407 1.00 98.38 163 ALA A C 1
ATOM 1256 O O . ALA A 1 163 ? 11.771 2.860 -24.239 1.00 98.38 163 ALA A O 1
ATOM 1257 N N . ALA A 1 164 ? 13.899 2.911 -23.557 1.00 98.06 164 ALA A N 1
ATOM 1258 C CA . ALA A 1 164 ? 14.406 3.549 -24.767 1.00 98.06 164 ALA A CA 1
ATOM 1259 C C . ALA A 1 164 ? 14.527 2.575 -25.957 1.00 98.06 164 ALA A C 1
ATOM 1261 O O . ALA A 1 164 ? 14.735 3.013 -27.089 1.00 98.06 164 ALA A O 1
ATOM 1262 N N . ASP A 1 165 ? 14.408 1.264 -25.724 1.00 97.38 165 ASP A N 1
ATOM 1263 C CA . ASP A 1 165 ? 14.474 0.247 -26.767 1.00 97.38 165 ASP A CA 1
ATOM 1264 C C . ASP A 1 165 ? 13.094 0.021 -27.416 1.00 97.38 165 ASP A C 1
ATOM 1266 O O . ASP A 1 165 ? 12.200 -0.565 -26.792 1.00 97.38 165 ASP A O 1
ATOM 1270 N N . PRO A 1 166 ? 12.894 0.421 -28.686 1.00 96.62 166 PRO A N 1
ATOM 1271 C CA . PRO A 1 166 ? 11.607 0.266 -29.355 1.00 96.62 166 PRO A CA 1
ATOM 1272 C C . PRO A 1 166 ? 11.201 -1.201 -29.556 1.00 96.62 166 PRO A C 1
ATOM 1274 O O . PRO A 1 166 ? 10.012 -1.465 -29.741 1.00 96.62 166 PRO A O 1
ATOM 1277 N N . ALA A 1 167 ? 12.140 -2.156 -29.494 1.00 96.31 167 ALA A N 1
ATOM 1278 C CA . ALA A 1 167 ? 11.831 -3.584 -29.592 1.00 96.31 167 ALA A CA 1
ATOM 1279 C C . ALA A 1 167 ? 11.022 -4.107 -28.391 1.00 96.31 167 ALA A C 1
ATOM 1281 O O . ALA A 1 167 ? 10.411 -5.167 -28.486 1.00 96.31 167 ALA A O 1
ATOM 1282 N N . LEU A 1 168 ? 10.996 -3.363 -27.277 1.00 98.00 168 LEU A N 1
ATOM 1283 C CA . LEU A 1 168 ? 10.216 -3.694 -26.082 1.00 98.00 168 LEU A CA 1
ATOM 1284 C C . LEU A 1 168 ? 8.835 -3.033 -26.047 1.00 98.00 168 LEU A C 1
ATOM 1286 O O . LEU A 1 168 ? 8.204 -3.043 -24.995 1.00 98.00 168 LEU A O 1
ATOM 1290 N N . HIS A 1 169 ? 8.375 -2.415 -27.139 1.00 98.00 169 HIS A N 1
ATOM 1291 C CA . HIS A 1 169 ? 7.047 -1.791 -27.232 1.00 98.00 169 HIS A CA 1
ATOM 1292 C C . HIS A 1 169 ? 6.623 -1.023 -25.955 1.00 98.00 169 HIS A C 1
ATOM 1294 O O . HIS A 1 169 ? 5.583 -1.325 -25.364 1.00 98.00 169 HIS A O 1
ATOM 1300 N N . PRO A 1 170 ? 7.434 -0.056 -25.487 1.00 98.50 170 PRO A N 1
ATOM 1301 C CA . PRO A 1 170 ? 7.248 0.570 -24.185 1.00 98.50 170 PRO A CA 1
ATOM 1302 C C . PRO A 1 170 ? 5.986 1.447 -24.170 1.00 98.50 170 PRO A C 1
ATOM 1304 O O . PRO A 1 170 ? 5.732 2.185 -25.131 1.00 98.50 170 PRO A O 1
ATOM 1307 N N . ARG A 1 171 ? 5.199 1.390 -23.089 1.00 98.56 171 ARG A N 1
ATOM 1308 C CA . ARG A 1 171 ? 3.983 2.202 -22.899 1.00 98.56 171 ARG A CA 1
ATOM 1309 C C . ARG A 1 171 ? 3.830 2.704 -21.472 1.00 98.56 171 ARG A C 1
ATOM 1311 O O . ARG A 1 171 ? 4.111 1.973 -20.529 1.00 98.56 171 ARG A O 1
ATOM 1318 N N . LEU A 1 172 ? 3.329 3.927 -21.322 1.00 98.44 172 LEU A N 1
ATOM 1319 C CA . LEU A 1 172 ? 2.814 4.438 -20.050 1.00 98.44 172 LEU A CA 1
ATOM 1320 C C . LEU A 1 172 ? 1.292 4.337 -20.032 1.00 98.44 172 LEU A C 1
ATOM 1322 O O . LEU A 1 172 ? 0.639 4.691 -21.008 1.00 98.44 172 LEU A O 1
ATOM 1326 N N . ALA A 1 173 ? 0.719 3.909 -18.917 1.00 98.00 173 ALA A N 1
ATOM 1327 C CA . ALA A 1 173 ? -0.718 3.988 -18.689 1.00 98.00 173 ALA A CA 1
ATOM 1328 C C . ALA A 1 173 ? -1.016 4.326 -17.228 1.00 98.00 173 ALA A C 1
ATOM 1330 O O . ALA A 1 173 ? -0.145 4.232 -16.359 1.00 98.00 173 ALA A O 1
ATOM 1331 N N . LEU A 1 174 ? -2.250 4.751 -16.968 1.00 96.31 174 LEU A N 1
ATOM 1332 C CA . LEU A 1 174 ? -2.736 5.000 -15.618 1.00 96.31 174 LEU A CA 1
ATOM 1333 C C . LEU A 1 174 ? -3.402 3.742 -15.065 1.00 96.31 174 LEU A C 1
ATOM 1335 O O . LEU A 1 174 ? -4.304 3.181 -15.681 1.00 96.31 174 LEU A O 1
ATOM 1339 N N . ASP A 1 175 ? -2.986 3.351 -13.871 1.00 94.38 175 ASP A N 1
ATOM 1340 C CA . ASP A 1 175 ? -3.681 2.386 -13.038 1.00 94.38 175 ASP A CA 1
ATOM 1341 C C . ASP A 1 175 ? -4.804 3.108 -12.284 1.00 94.38 175 ASP A C 1
ATOM 1343 O O . ASP A 1 175 ? -4.565 3.975 -11.430 1.00 94.38 175 ASP A O 1
ATOM 1347 N N . ALA A 1 176 ? -6.048 2.783 -12.640 1.00 90.19 176 ALA A N 1
ATOM 1348 C CA . ALA A 1 176 ? -7.228 3.375 -12.022 1.00 90.19 176 ALA A CA 1
ATOM 1349 C C . ALA A 1 176 ? -7.262 3.101 -10.511 1.00 90.19 176 ALA A C 1
ATOM 1351 O O . ALA A 1 176 ? -7.597 4.016 -9.752 1.00 90.19 176 ALA A O 1
ATOM 1352 N N . ASP A 1 177 ? -6.816 1.907 -10.113 1.00 91.00 177 ASP A N 1
ATOM 1353 C CA . ASP A 1 177 ? -6.781 1.403 -8.738 1.00 91.00 177 ASP A CA 1
ATOM 1354 C C . ASP A 1 177 ? -5.408 1.619 -8.068 1.00 91.00 177 ASP A C 1
ATOM 1356 O O . ASP A 1 177 ? -5.179 1.207 -6.928 1.00 91.00 177 ASP A O 1
ATOM 1360 N N . GLY A 1 178 ? -4.483 2.287 -8.765 1.00 89.06 178 GLY A N 1
ATOM 1361 C CA . GLY A 1 178 ? -3.142 2.583 -8.276 1.00 89.06 178 GLY A CA 1
ATOM 1362 C C . GLY A 1 178 ? -3.143 3.505 -7.054 1.00 89.06 178 GLY A C 1
ATOM 1363 O O . GLY A 1 178 ? -3.970 4.411 -6.920 1.00 89.06 178 GLY A O 1
ATOM 1364 N N . GLN A 1 179 ? -2.162 3.310 -6.172 1.00 89.75 179 GLN A N 1
ATOM 1365 C CA . GLN A 1 179 ? -1.977 4.146 -4.983 1.00 89.75 179 GLN A CA 1
ATOM 1366 C C . GLN A 1 179 ? -1.655 5.603 -5.370 1.00 89.75 179 GLN A C 1
ATOM 1368 O O . GLN A 1 179 ? -0.928 5.827 -6.346 1.00 89.75 179 GLN A O 1
ATOM 1373 N N . PRO A 1 180 ? -2.133 6.611 -4.611 1.00 90.06 180 PRO A N 1
ATOM 1374 C CA . PRO A 1 180 ? -1.743 8.004 -4.820 1.00 90.06 180 PRO A CA 1
ATOM 1375 C C . PRO A 1 180 ? -0.216 8.166 -4.843 1.00 90.06 180 PRO A C 1
ATOM 1377 O O . PRO A 1 180 ? 0.479 7.634 -3.980 1.00 90.06 180 PRO A O 1
ATOM 1380 N N . GLY A 1 181 ? 0.316 8.884 -5.836 1.00 92.44 181 GLY A N 1
ATOM 1381 C CA . GLY A 1 181 ? 1.761 9.035 -6.027 1.00 92.44 181 GLY A CA 1
ATOM 1382 C C . GLY A 1 181 ? 2.432 7.904 -6.815 1.00 92.44 181 GLY A C 1
ATOM 1383 O O . GLY A 1 181 ? 3.611 8.038 -7.120 1.00 92.44 181 GLY A O 1
ATOM 1384 N N . PHE A 1 182 ? 1.722 6.816 -7.144 1.00 94.19 182 PHE A N 1
ATOM 1385 C CA . PHE A 1 182 ? 2.221 5.643 -7.883 1.00 94.19 182 PHE A CA 1
ATOM 1386 C C . PHE A 1 182 ? 1.195 5.128 -8.905 1.00 94.19 182 PHE A C 1
ATOM 1388 O O . PHE A 1 182 ? 1.098 3.928 -9.157 1.00 94.19 182 PHE A O 1
ATOM 1395 N N . ARG A 1 183 ? 0.385 6.016 -9.487 1.00 94.81 183 ARG A N 1
ATOM 1396 C CA . ARG A 1 183 ? -0.693 5.607 -10.406 1.00 94.81 183 ARG A CA 1
ATOM 1397 C C . ARG A 1 183 ? -0.196 5.326 -11.816 1.00 94.81 183 ARG A C 1
ATOM 1399 O O . ARG A 1 183 ? -0.909 4.715 -12.601 1.00 94.81 183 ARG A O 1
ATOM 1406 N N . THR A 1 184 ? 1.005 5.777 -12.156 1.00 97.50 184 THR A N 1
ATOM 1407 C CA . THR A 1 184 ? 1.562 5.563 -13.490 1.00 97.50 184 THR A CA 1
ATOM 1408 C C . THR A 1 184 ? 2.241 4.202 -13.572 1.00 97.50 184 THR A C 1
ATOM 1410 O O . THR A 1 184 ? 3.060 3.855 -12.722 1.00 97.50 184 THR A O 1
ATOM 1413 N N . VAL A 1 185 ? 1.940 3.436 -14.618 1.00 97.56 185 VAL A N 1
ATOM 1414 C CA . VAL A 1 185 ? 2.543 2.128 -14.889 1.00 97.56 185 VAL A CA 1
ATOM 1415 C C . VAL A 1 185 ? 3.313 2.183 -16.199 1.00 97.56 185 VAL A C 1
ATOM 1417 O O . VAL A 1 185 ? 2.766 2.543 -17.239 1.00 97.56 185 VAL A O 1
ATOM 1420 N N . LEU A 1 186 ? 4.584 1.792 -16.141 1.00 98.44 186 LEU A N 1
ATOM 1421 C CA . LEU A 1 186 ? 5.409 1.488 -17.300 1.00 98.44 186 LEU A CA 1
ATOM 1422 C C . LEU A 1 186 ? 5.219 0.022 -17.688 1.00 98.44 186 LEU A C 1
ATOM 1424 O O . LEU A 1 186 ? 5.515 -0.882 -16.902 1.00 98.44 186 LEU A O 1
ATOM 1428 N N . PHE A 1 187 ? 4.790 -0.195 -18.921 1.00 98.44 187 PHE A N 1
ATOM 1429 C CA . PHE A 1 187 ? 4.732 -1.489 -19.577 1.00 98.44 187 PHE A CA 1
ATOM 1430 C C . PHE A 1 187 ? 5.901 -1.630 -20.548 1.00 98.44 187 PHE A C 1
ATOM 1432 O O . PHE A 1 187 ? 6.153 -0.744 -21.361 1.00 98.44 187 PHE A O 1
ATOM 1439 N N . LEU A 1 188 ? 6.594 -2.763 -20.470 1.00 98.44 188 LEU A N 1
ATOM 1440 C CA . LEU A 1 188 ? 7.600 -3.210 -21.429 1.00 98.44 188 LEU A CA 1
ATOM 1441 C C . LEU A 1 188 ? 7.148 -4.569 -21.961 1.00 98.44 188 LEU A C 1
ATOM 1443 O O . LEU A 1 188 ? 7.022 -5.514 -21.185 1.00 98.44 188 LEU A O 1
ATOM 1447 N N . THR A 1 189 ? 6.890 -4.677 -23.257 1.00 98.12 189 THR A N 1
ATOM 1448 C CA . THR A 1 189 ? 6.416 -5.906 -23.895 1.00 98.12 189 THR A CA 1
ATOM 1449 C C . THR A 1 189 ? 7.415 -6.399 -24.926 1.00 98.12 189 THR A C 1
ATOM 1451 O O . THR A 1 189 ? 7.596 -5.794 -25.978 1.00 98.12 189 THR A O 1
ATOM 1454 N N . ASP A 1 190 ? 8.030 -7.540 -24.638 1.00 97.50 190 ASP A N 1
ATOM 1455 C CA . ASP A 1 190 ? 8.825 -8.282 -25.610 1.00 97.50 190 ASP A CA 1
ATOM 1456 C C . ASP A 1 190 ? 7.932 -9.346 -26.281 1.00 97.50 190 ASP A C 1
ATOM 1458 O O . ASP A 1 190 ? 7.216 -10.057 -25.567 1.00 97.50 190 ASP A O 1
ATOM 1462 N N . PRO A 1 191 ? 7.937 -9.489 -27.619 1.00 95.12 191 PRO A N 1
ATOM 1463 C CA . PRO A 1 191 ? 7.080 -10.456 -28.310 1.00 95.12 191 PRO A CA 1
ATOM 1464 C C . PRO A 1 191 ? 7.302 -11.919 -27.905 1.00 95.12 191 PRO A C 1
ATOM 1466 O O . PRO A 1 191 ? 6.366 -12.715 -27.973 1.00 95.12 191 PRO A O 1
ATOM 1469 N N . ASP A 1 192 ? 8.517 -12.280 -27.487 1.00 96.31 192 ASP A N 1
ATOM 1470 C CA . ASP A 1 192 ? 8.869 -13.663 -27.180 1.00 96.31 192 ASP A CA 1
ATOM 1471 C C . ASP A 1 192 ? 8.849 -13.976 -25.680 1.00 96.31 192 ASP A C 1
ATOM 1473 O O . ASP A 1 192 ? 8.682 -15.134 -25.294 1.00 96.31 192 ASP A O 1
ATOM 1477 N N . VAL A 1 193 ? 9.083 -12.968 -24.837 1.00 96.75 193 VAL A N 1
ATOM 1478 C CA . VAL A 1 193 ? 9.158 -13.113 -23.373 1.00 96.75 193 VAL A CA 1
ATOM 1479 C C . VAL A 1 193 ? 7.856 -12.673 -22.690 1.00 96.75 193 VAL A C 1
ATOM 1481 O O . VAL A 1 193 ? 7.525 -13.131 -21.592 1.00 96.75 193 VAL A O 1
ATOM 1484 N N . GLY A 1 194 ? 7.080 -11.816 -23.350 1.00 96.38 194 GLY A N 1
ATOM 1485 C CA . GLY A 1 194 ? 5.829 -11.263 -22.852 1.00 96.38 194 GLY A CA 1
ATOM 1486 C C . GLY A 1 194 ? 5.991 -9.914 -22.149 1.00 96.38 194 GLY A C 1
ATOM 1487 O O . GLY A 1 194 ? 7.023 -9.244 -22.227 1.00 96.38 194 GLY A O 1
ATOM 1488 N N . GLN A 1 195 ? 4.921 -9.501 -21.469 1.00 97.44 195 GLN A N 1
ATOM 1489 C CA . GLN A 1 195 ? 4.804 -8.183 -20.852 1.00 97.44 195 GLN A CA 1
ATOM 1490 C C . GLN A 1 195 ? 5.439 -8.128 -19.454 1.00 97.44 195 GLN A C 1
ATOM 1492 O O . GLN A 1 195 ? 5.427 -9.090 -18.689 1.00 97.44 195 GLN A O 1
ATOM 1497 N N . MET A 1 196 ? 5.984 -6.975 -19.092 1.00 97.94 196 MET A N 1
ATOM 1498 C CA . MET A 1 196 ? 6.505 -6.654 -17.768 1.00 97.94 196 MET A CA 1
ATOM 1499 C C . MET A 1 196 ? 5.963 -5.287 -17.353 1.00 97.94 196 MET A C 1
ATOM 1501 O O . MET A 1 196 ? 6.034 -4.342 -18.136 1.00 97.94 196 MET A O 1
ATOM 1505 N N . SER A 1 197 ? 5.439 -5.178 -16.131 1.00 97.19 197 SER A N 1
ATOM 1506 C CA . SER A 1 197 ? 4.802 -3.954 -15.633 1.00 97.19 197 SER A CA 1
ATOM 1507 C C . SER A 1 197 ? 5.433 -3.435 -14.336 1.00 97.19 197 SER A C 1
ATOM 1509 O O . SER A 1 197 ? 5.720 -4.179 -13.382 1.00 97.19 197 SER A O 1
ATOM 1511 N N . PHE A 1 198 ? 5.638 -2.119 -14.287 1.00 97.19 198 PHE A N 1
ATOM 1512 C CA . PHE A 1 198 ? 6.298 -1.425 -13.184 1.00 97.19 198 PHE A CA 1
ATOM 1513 C C . PHE A 1 198 ? 5.549 -0.139 -12.842 1.00 97.19 198 PHE A C 1
ATOM 1515 O O . PHE A 1 198 ? 5.449 0.754 -13.675 1.00 97.19 198 PHE A O 1
ATOM 1522 N N . HIS A 1 199 ? 5.058 -0.021 -11.609 1.00 96.75 199 HIS A N 1
ATOM 1523 C CA . HIS A 1 199 ? 4.555 1.251 -11.095 1.00 96.75 199 HIS A CA 1
ATOM 1524 C C . HIS A 1 199 ? 5.711 2.237 -10.913 1.00 96.75 199 HIS A C 1
ATOM 1526 O O . HIS A 1 199 ? 6.764 1.881 -10.370 1.00 96.75 199 HIS A O 1
ATOM 1532 N N . ILE A 1 200 ? 5.496 3.465 -11.367 1.00 97.88 200 ILE A N 1
ATOM 1533 C CA . ILE A 1 200 ? 6.446 4.573 -11.340 1.00 97.88 200 ILE A CA 1
ATOM 1534 C C . ILE A 1 200 ? 5.878 5.639 -10.415 1.00 97.88 200 ILE A C 1
ATOM 1536 O O . ILE A 1 200 ? 4.700 5.985 -10.514 1.00 97.88 200 ILE A O 1
ATOM 1540 N N . ALA A 1 201 ? 6.711 6.144 -9.508 1.00 96.75 201 ALA A N 1
ATOM 1541 C CA . ALA A 1 201 ? 6.314 7.252 -8.661 1.00 96.75 201 ALA A CA 1
ATOM 1542 C C . ALA A 1 201 ? 6.095 8.505 -9.517 1.00 96.75 201 ALA A C 1
ATOM 1544 O O . ALA A 1 201 ? 6.918 8.820 -10.379 1.00 96.75 201 ALA A O 1
ATOM 1545 N N . ASP A 1 202 ? 5.036 9.259 -9.237 1.00 95.50 202 ASP A N 1
ATOM 1546 C CA . ASP A 1 202 ? 4.653 10.437 -10.022 1.00 95.50 202 ASP A CA 1
ATOM 1547 C C . ASP A 1 202 ? 5.779 11.490 -10.055 1.00 95.50 202 ASP A C 1
ATOM 1549 O O . ASP A 1 202 ? 6.007 12.140 -11.074 1.00 95.50 202 ASP A O 1
ATOM 1553 N N . VAL A 1 203 ? 6.543 11.611 -8.961 1.00 96.75 203 VAL A N 1
ATOM 1554 C CA . VAL A 1 203 ? 7.697 12.523 -8.851 1.00 96.75 203 VAL A CA 1
ATOM 1555 C C . VAL A 1 203 ? 8.870 12.146 -9.764 1.00 96.75 203 VAL A C 1
ATOM 1557 O O . VAL A 1 203 ? 9.683 13.009 -10.087 1.00 96.75 203 VAL A O 1
ATOM 1560 N N . ASP A 1 204 ? 8.948 10.888 -10.205 1.00 98.00 204 ASP A N 1
ATOM 1561 C CA . ASP A 1 204 ? 10.034 10.362 -11.043 1.00 98.00 204 ASP A CA 1
ATOM 1562 C C . ASP A 1 204 ? 9.617 10.100 -12.488 1.00 98.00 204 ASP A C 1
ATOM 1564 O O . ASP A 1 204 ? 10.421 9.644 -13.305 1.00 98.00 204 ASP A O 1
ATOM 1568 N N . LEU A 1 205 ? 8.376 10.441 -12.832 1.00 97.31 205 LEU A N 1
ATOM 1569 C CA . LEU A 1 205 ? 7.867 10.376 -14.193 1.00 97.31 205 LEU A CA 1
ATOM 1570 C C . LEU A 1 205 ? 8.782 11.054 -15.239 1.00 97.31 205 LEU A C 1
ATOM 1572 O O . LEU A 1 205 ? 8.881 10.516 -16.346 1.00 97.31 205 LEU A O 1
ATOM 1576 N N . PRO A 1 206 ? 9.516 12.155 -14.936 1.00 98.00 206 PRO A N 1
ATOM 1577 C CA . PRO A 1 206 ? 10.466 12.743 -15.883 1.00 98.00 206 PRO A CA 1
ATOM 1578 C C . PRO A 1 206 ? 11.525 11.776 -16.440 1.00 98.00 206 PRO A C 1
ATOM 1580 O O . PRO A 1 206 ? 11.991 11.991 -17.558 1.00 98.00 206 PRO A O 1
ATOM 1583 N N . LEU A 1 207 ? 11.888 10.698 -15.728 1.00 96.94 207 LEU A N 1
ATOM 1584 C CA . LEU A 1 207 ? 12.870 9.710 -16.210 1.00 96.94 207 LEU A CA 1
ATOM 1585 C C . LEU A 1 207 ? 12.346 8.873 -17.387 1.00 96.94 207 LEU A C 1
ATOM 1587 O O . LEU A 1 207 ? 13.113 8.458 -18.254 1.00 96.94 207 LEU A O 1
ATOM 1591 N N . VAL A 1 208 ? 11.030 8.668 -17.457 1.00 97.94 208 VAL A N 1
ATOM 1592 C CA . VAL A 1 208 ? 10.370 7.852 -18.489 1.00 97.94 208 VAL A CA 1
ATOM 1593 C C . VAL A 1 208 ? 9.456 8.677 -19.395 1.00 97.94 208 VAL A C 1
ATOM 1595 O O . VAL A 1 208 ? 8.716 8.118 -20.193 1.00 97.94 208 VAL A O 1
ATOM 1598 N N . GLN A 1 209 ? 9.541 10.010 -19.348 1.00 96.94 209 GLN A N 1
ATOM 1599 C CA . GLN A 1 209 ? 8.691 10.915 -20.141 1.00 96.94 209 GLN A CA 1
ATOM 1600 C C . GLN A 1 209 ? 8.820 10.742 -21.666 1.00 96.94 209 GLN A C 1
ATOM 1602 O O . GLN A 1 209 ? 7.998 11.250 -22.422 1.00 96.94 209 GLN A O 1
ATOM 1607 N N . HIS A 1 210 ? 9.882 10.075 -22.124 1.00 98.00 210 HIS A N 1
ATOM 1608 C CA . HIS A 1 210 ? 10.107 9.758 -23.533 1.00 98.00 210 HIS A CA 1
ATOM 1609 C C . HIS A 1 210 ? 9.263 8.565 -24.014 1.00 98.00 210 HIS A C 1
ATOM 1611 O O . HIS A 1 210 ? 9.145 8.347 -25.219 1.00 98.00 210 HIS A O 1
ATOM 1617 N N . VAL A 1 211 ? 8.690 7.792 -23.088 1.00 98.56 211 VAL A N 1
ATOM 1618 C CA . VAL A 1 211 ? 7.826 6.655 -23.389 1.00 98.56 211 VAL A CA 1
ATOM 1619 C C . VAL A 1 211 ? 6.439 7.169 -23.785 1.00 98.56 211 VAL A C 1
ATOM 1621 O O . VAL A 1 211 ? 5.863 7.985 -23.062 1.00 98.56 211 VAL A O 1
ATOM 1624 N N . PRO A 1 212 ? 5.869 6.711 -24.913 1.00 98.19 212 PRO A N 1
ATOM 1625 C CA . PRO A 1 212 ? 4.532 7.122 -25.316 1.00 98.19 212 PRO A CA 1
ATOM 1626 C C . PRO A 1 212 ? 3.473 6.617 -24.329 1.00 98.19 212 PRO A C 1
ATOM 1628 O O . PRO A 1 212 ? 3.533 5.482 -23.845 1.00 98.19 212 PRO A O 1
ATOM 1631 N N . TRP A 1 213 ? 2.474 7.457 -24.069 1.00 98.44 213 TRP A N 1
ATOM 1632 C CA . TRP A 1 213 ? 1.260 7.041 -23.374 1.00 98.44 213 TRP A CA 1
ATOM 1633 C C . TRP A 1 213 ? 0.446 6.098 -24.258 1.00 98.44 213 TRP A C 1
ATOM 1635 O O . TRP A 1 213 ? 0.401 6.262 -25.477 1.00 98.44 213 TRP A O 1
ATOM 1645 N N . ALA A 1 214 ? -0.158 5.097 -23.634 1.00 97.94 214 ALA A N 1
ATOM 1646 C CA . ALA A 1 214 ? -1.053 4.158 -24.278 1.00 97.94 214 ALA A CA 1
ATOM 1647 C C . ALA A 1 214 ? -2.366 4.840 -24.669 1.00 97.94 214 ALA A C 1
ATOM 1649 O O . ALA A 1 214 ? -2.946 5.584 -23.875 1.00 97.94 214 ALA A O 1
ATOM 1650 N N . ASP A 1 215 ? -2.842 4.532 -25.872 1.00 96.62 215 ASP A N 1
ATOM 1651 C CA . ASP A 1 215 ? -4.217 4.816 -26.266 1.00 96.62 215 ASP A CA 1
ATOM 1652 C C . ASP A 1 215 ? -5.181 3.832 -25.577 1.00 96.62 215 ASP A C 1
ATOM 1654 O O . ASP A 1 215 ? -4.789 2.746 -25.129 1.00 96.62 215 ASP A O 1
ATOM 1658 N N . ASP A 1 216 ? -6.467 4.181 -25.528 1.00 93.19 216 ASP A N 1
ATOM 1659 C CA . ASP A 1 216 ? -7.504 3.291 -25.004 1.00 93.19 216 ASP A CA 1
ATOM 1660 C C . ASP A 1 216 ? -7.507 1.949 -25.759 1.00 93.19 216 ASP A C 1
ATOM 1662 O O . ASP A 1 216 ? -7.732 1.887 -26.970 1.00 93.19 216 ASP A O 1
ATOM 1666 N N . GLY A 1 217 ? -7.282 0.857 -25.024 1.00 93.38 217 GLY A N 1
ATOM 1667 C CA . GLY A 1 217 ? -7.234 -0.496 -25.583 1.00 93.38 217 GLY A CA 1
ATOM 1668 C C . GLY A 1 217 ? -5.903 -0.883 -26.236 1.00 93.38 217 GLY A C 1
ATOM 1669 O O . GLY A 1 217 ? -5.875 -1.872 -26.971 1.00 93.38 217 GLY A O 1
ATOM 1670 N N . ASP A 1 218 ? -4.810 -0.150 -25.986 1.00 97.06 218 ASP A N 1
ATOM 1671 C CA . ASP A 1 218 ? -3.478 -0.540 -26.458 1.00 97.06 218 ASP A CA 1
ATOM 1672 C C . ASP A 1 218 ? -3.108 -1.955 -25.945 1.00 97.06 218 ASP A C 1
ATOM 1674 O O . ASP A 1 218 ? -3.023 -2.182 -24.727 1.00 97.06 218 ASP A O 1
ATOM 1678 N N . PRO A 1 219 ? -2.861 -2.931 -26.845 1.00 95.25 219 PRO A N 1
ATOM 1679 C CA . PRO A 1 219 ? -2.532 -4.297 -26.446 1.00 95.25 219 PRO A CA 1
ATOM 1680 C C . PRO A 1 219 ? -1.208 -4.392 -25.674 1.00 95.25 219 PRO A C 1
ATOM 1682 O O . PRO A 1 219 ? -1.007 -5.351 -24.931 1.00 95.25 219 PRO A O 1
ATOM 1685 N N . TYR A 1 220 ? -0.316 -3.406 -25.803 1.00 96.06 220 TYR A N 1
ATOM 1686 C CA . TYR A 1 220 ? 0.959 -3.359 -25.087 1.00 96.06 220 TYR A CA 1
ATOM 1687 C C . TYR A 1 220 ? 0.852 -2.746 -23.685 1.00 96.06 220 TYR A C 1
ATOM 1689 O O . TYR A 1 220 ? 1.817 -2.822 -22.929 1.00 96.06 220 TYR A O 1
ATOM 1697 N N . ALA A 1 221 ? -0.309 -2.190 -23.319 1.00 95.81 221 ALA A N 1
ATOM 1698 C CA . ALA A 1 221 ? -0.586 -1.606 -22.003 1.00 95.81 221 ALA A CA 1
ATOM 1699 C C . ALA A 1 221 ? -1.779 -2.267 -21.290 1.00 95.81 221 ALA A C 1
ATOM 1701 O O . ALA A 1 221 ? -2.429 -1.665 -20.438 1.00 95.81 221 ALA A O 1
ATOM 1702 N N . THR A 1 222 ? -2.080 -3.519 -21.641 1.00 93.75 222 THR A N 1
ATOM 1703 C CA . THR A 1 222 ? -3.119 -4.321 -20.984 1.00 93.75 222 THR A CA 1
ATOM 1704 C C . THR A 1 222 ? -2.472 -5.293 -20.008 1.00 93.75 222 THR A C 1
ATOM 1706 O O . THR A 1 222 ? -1.677 -6.124 -20.441 1.00 93.75 222 THR A O 1
ATOM 1709 N N . TRP A 1 223 ? -2.817 -5.217 -18.718 1.00 92.00 223 TRP A N 1
ATOM 1710 C CA . TRP A 1 223 ? -2.279 -6.137 -17.712 1.00 92.00 223 TRP A CA 1
ATOM 1711 C C . TRP A 1 223 ? -2.649 -7.591 -18.028 1.00 92.00 223 TRP A C 1
ATOM 1713 O O . TRP A 1 223 ? -3.818 -7.935 -18.189 1.00 92.00 223 TRP A O 1
ATOM 1723 N N . ASP A 1 224 ? -1.635 -8.451 -18.083 1.00 92.75 224 ASP A N 1
ATOM 1724 C CA . ASP A 1 224 ? -1.762 -9.865 -18.444 1.00 92.75 224 ASP A CA 1
ATOM 1725 C C . ASP A 1 224 ? -1.985 -10.805 -17.240 1.00 92.75 224 ASP A C 1
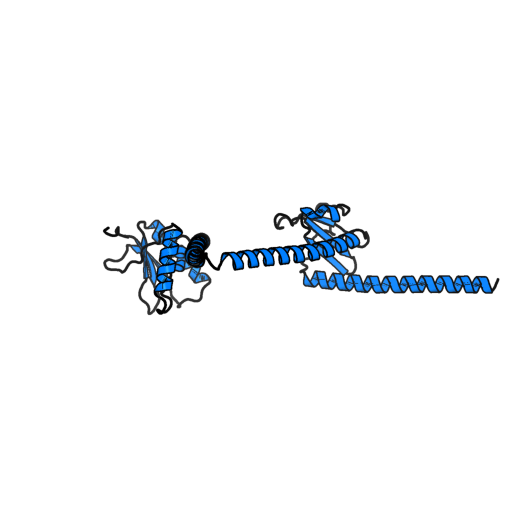ATOM 1727 O O . ASP A 1 224 ? -1.904 -12.025 -17.385 1.00 92.75 224 ASP A O 1
ATOM 1731 N N . GLY A 1 225 ? -2.239 -10.259 -16.045 1.00 92.69 225 GLY A N 1
ATOM 1732 C CA . GLY A 1 225 ? -2.394 -11.035 -14.809 1.00 92.69 225 GLY A CA 1
ATOM 1733 C C . GLY A 1 225 ? -1.074 -11.473 -14.162 1.00 92.69 225 GLY A C 1
ATOM 1734 O O . GLY A 1 225 ? -1.098 -12.247 -13.206 1.00 92.69 225 GLY A O 1
ATOM 1735 N N . SER A 1 226 ? 0.080 -11.014 -14.662 1.00 92.44 226 SER A N 1
ATOM 1736 C CA . SER A 1 226 ? 1.381 -11.372 -14.088 1.00 92.44 226 SER A CA 1
ATOM 1737 C C . SER A 1 226 ? 1.612 -10.794 -12.689 1.00 92.44 226 SER A C 1
ATOM 1739 O O . SER A 1 226 ? 1.310 -9.631 -12.406 1.00 92.44 226 SER A O 1
ATOM 1741 N N . ASP A 1 227 ? 2.206 -11.617 -11.821 1.00 93.81 227 ASP A N 1
ATOM 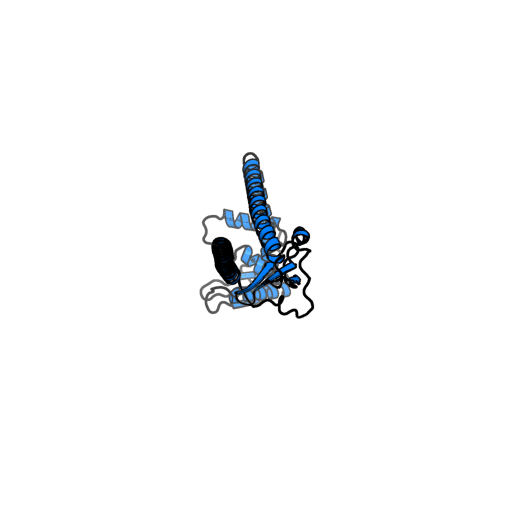1742 C CA . ASP A 1 227 ? 2.750 -11.205 -10.527 1.00 93.81 227 ASP A CA 1
ATOM 1743 C C . ASP A 1 227 ? 4.228 -10.772 -10.641 1.00 93.81 227 ASP A C 1
ATOM 1745 O O . ASP A 1 227 ? 4.865 -10.846 -11.698 1.00 93.81 227 ASP A O 1
ATOM 1749 N N . LYS A 1 228 ? 4.814 -10.301 -9.533 1.00 91.44 228 LYS A N 1
ATOM 1750 C CA . LYS A 1 228 ? 6.204 -9.817 -9.533 1.00 91.44 228 LYS A CA 1
ATOM 1751 C C . LYS A 1 228 ? 7.240 -10.919 -9.756 1.00 91.44 228 LYS A C 1
ATOM 1753 O O . LYS A 1 228 ? 8.326 -10.604 -10.245 1.00 91.44 228 LYS A O 1
ATOM 1758 N N . ASP A 1 229 ? 6.943 -12.175 -9.445 1.00 95.06 229 ASP A N 1
ATOM 1759 C CA . ASP A 1 229 ? 7.874 -13.277 -9.685 1.00 95.06 229 ASP A CA 1
ATOM 1760 C C . ASP A 1 229 ? 7.884 -13.684 -11.158 1.00 95.06 229 ASP A C 1
ATOM 1762 O O . ASP A 1 229 ? 8.965 -13.881 -11.724 1.00 95.06 229 ASP A O 1
ATOM 1766 N N . ALA A 1 230 ? 6.724 -13.671 -11.815 1.00 96.31 230 ALA A N 1
ATOM 1767 C CA . ALA A 1 230 ? 6.604 -13.809 -13.260 1.00 96.31 230 ALA A CA 1
ATOM 1768 C C . ALA A 1 230 ? 7.348 -12.680 -13.992 1.00 96.31 230 ALA A C 1
ATOM 1770 O O . ALA A 1 230 ? 8.171 -12.951 -14.869 1.00 96.31 230 ALA A O 1
ATOM 1771 N N . VAL A 1 231 ? 7.157 -11.421 -13.579 1.00 96.69 231 VAL A N 1
ATOM 1772 C CA . VAL A 1 231 ? 7.892 -10.268 -14.139 1.00 96.69 231 VAL A CA 1
ATOM 1773 C C . VAL A 1 231 ? 9.409 -10.435 -13.968 1.00 96.69 231 VAL A C 1
ATOM 1775 O O . VAL A 1 231 ? 10.172 -10.207 -14.907 1.00 96.69 231 VAL A O 1
ATOM 1778 N N . ARG A 1 232 ? 9.880 -10.880 -12.794 1.00 96.56 232 ARG A N 1
ATOM 1779 C CA . ARG A 1 232 ? 11.313 -11.142 -12.551 1.00 96.56 232 ARG A CA 1
ATOM 1780 C C . ARG A 1 232 ? 11.848 -12.284 -13.412 1.00 96.56 232 ARG A C 1
ATOM 1782 O O . ARG A 1 232 ? 12.986 -12.204 -13.872 1.00 96.56 232 ARG A O 1
ATOM 1789 N N . ALA A 1 233 ? 11.076 -13.351 -13.610 1.00 97.38 233 ALA A N 1
ATOM 1790 C CA . ALA A 1 233 ? 11.464 -14.459 -14.479 1.00 97.38 233 ALA A CA 1
ATOM 1791 C C . ALA A 1 233 ? 11.622 -13.991 -15.934 1.00 97.38 233 ALA A C 1
ATOM 1793 O O . ALA A 1 233 ? 12.660 -14.253 -16.542 1.00 97.38 233 ALA A O 1
ATOM 1794 N N . ARG A 1 234 ? 10.663 -13.202 -16.431 1.00 98.00 234 ARG A N 1
ATOM 1795 C CA . ARG A 1 234 ? 10.693 -12.578 -17.762 1.00 98.00 234 ARG A CA 1
ATOM 1796 C C . ARG A 1 234 ? 11.908 -11.668 -17.948 1.00 98.00 234 ARG A C 1
ATOM 1798 O O . ARG A 1 234 ? 12.650 -11.833 -18.910 1.00 98.00 234 ARG A O 1
ATOM 1805 N N . LEU A 1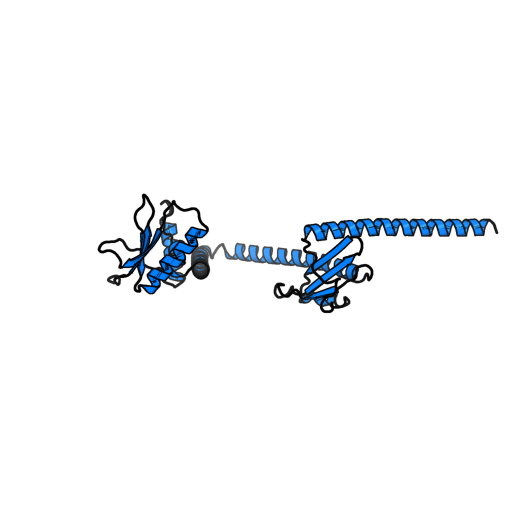 235 ? 12.210 -10.793 -16.986 1.00 97.06 235 LEU A N 1
ATOM 1806 C CA . LEU A 1 235 ? 13.419 -9.955 -17.037 1.00 97.06 235 LEU A CA 1
ATOM 1807 C C . LEU A 1 235 ? 14.713 -10.779 -17.158 1.00 97.06 235 LEU A C 1
ATOM 1809 O O . LEU A 1 235 ? 15.612 -10.417 -17.919 1.00 97.06 235 LEU A O 1
ATOM 1813 N N . ARG A 1 236 ? 14.823 -11.893 -16.420 1.00 97.81 236 ARG A N 1
ATOM 1814 C CA . ARG A 1 236 ? 15.995 -12.781 -16.511 1.00 97.81 236 ARG A CA 1
ATOM 1815 C C . ARG A 1 236 ? 16.084 -13.454 -17.877 1.00 97.81 236 ARG A C 1
ATOM 1817 O O . ARG A 1 236 ? 17.179 -13.524 -18.432 1.00 97.81 236 ARG A O 1
ATOM 1824 N N . GLU A 1 237 ? 14.963 -13.928 -18.414 1.00 97.88 237 GLU A N 1
ATOM 1825 C CA . GLU A 1 237 ? 14.920 -14.526 -19.749 1.00 97.88 237 GLU A CA 1
ATOM 1826 C C . GLU A 1 237 ? 15.317 -13.510 -20.829 1.00 97.88 237 GLU A C 1
ATOM 1828 O O . GLU A 1 237 ? 16.181 -13.802 -21.659 1.00 97.88 237 GLU A O 1
ATOM 1833 N N . LEU A 1 238 ? 14.772 -12.291 -20.770 1.00 97.50 238 LEU A N 1
ATOM 1834 C CA . LEU A 1 238 ? 15.127 -11.201 -21.678 1.00 97.50 238 LEU A CA 1
ATOM 1835 C C . LEU A 1 238 ? 16.636 -10.922 -21.652 1.00 97.50 238 LEU A C 1
ATOM 1837 O O . LEU A 1 238 ? 17.280 -10.854 -22.701 1.00 97.50 238 LEU A O 1
ATOM 1841 N N . ALA A 1 239 ? 17.223 -10.811 -20.457 1.00 96.44 239 ALA A N 1
ATOM 1842 C CA . ALA A 1 239 ? 18.657 -10.586 -20.301 1.00 96.44 239 ALA A CA 1
ATOM 1843 C C . ALA A 1 239 ? 19.495 -11.725 -20.912 1.00 96.44 239 ALA A C 1
ATOM 1845 O O . ALA A 1 239 ? 20.476 -11.468 -21.615 1.00 96.44 239 ALA A O 1
ATOM 1846 N N . GLN A 1 240 ? 19.098 -12.984 -20.695 1.00 97.31 240 GLN A N 1
ATOM 1847 C CA . GLN A 1 240 ? 19.778 -14.147 -21.274 1.00 97.31 240 GLN A CA 1
ATOM 1848 C C . GLN A 1 240 ? 19.713 -14.143 -22.804 1.00 97.31 240 GLN A C 1
ATOM 1850 O O . GLN A 1 240 ? 20.739 -14.338 -23.461 1.00 97.31 240 GLN A O 1
ATOM 1855 N N . ARG A 1 241 ? 18.537 -13.870 -23.379 1.00 95.62 241 ARG A N 1
ATOM 1856 C CA . ARG A 1 241 ? 18.338 -13.797 -24.833 1.00 95.62 241 ARG A CA 1
ATOM 1857 C C . ARG A 1 241 ? 19.186 -12.699 -25.466 1.00 95.62 241 ARG A C 1
ATOM 1859 O O . ARG A 1 241 ? 19.910 -12.972 -26.424 1.00 95.62 241 ARG A O 1
ATOM 1866 N N . ARG A 1 242 ? 19.182 -11.492 -24.889 1.00 94.56 242 ARG A N 1
ATOM 1867 C CA . ARG A 1 242 ? 20.015 -10.371 -25.360 1.00 94.56 242 ARG A CA 1
ATOM 1868 C C . ARG A 1 242 ? 21.505 -10.698 -25.300 1.00 94.56 242 ARG A C 1
ATOM 1870 O O . ARG A 1 242 ? 22.230 -10.421 -26.251 1.00 94.56 242 ARG A O 1
ATOM 1877 N N . ALA A 1 243 ? 21.960 -11.351 -24.230 1.00 95.12 243 ALA A N 1
ATOM 1878 C CA . ALA A 1 243 ? 23.355 -11.770 -24.110 1.00 95.12 243 ALA A CA 1
ATOM 1879 C C . ALA A 1 243 ? 23.759 -12.800 -25.182 1.00 95.12 243 ALA A C 1
ATOM 1881 O O . ALA A 1 243 ? 24.882 -12.759 -25.688 1.00 95.12 243 ALA A O 1
ATOM 1882 N N . VAL A 1 244 ? 22.863 -13.724 -25.545 1.00 95.62 244 VAL A N 1
ATOM 1883 C CA . VAL A 1 244 ? 23.101 -14.680 -26.638 1.00 95.62 244 VAL A CA 1
ATOM 1884 C C . VAL A 1 244 ? 23.135 -13.966 -27.989 1.00 95.62 244 VAL A C 1
ATOM 1886 O O . VAL A 1 244 ? 24.072 -14.193 -28.755 1.00 95.62 244 VAL A O 1
ATOM 1889 N N . ALA A 1 245 ? 22.172 -13.083 -28.263 1.00 91.81 245 ALA A N 1
ATOM 1890 C CA . ALA A 1 245 ? 22.107 -12.319 -29.508 1.00 91.81 245 ALA A CA 1
ATOM 1891 C C . ALA A 1 245 ? 23.381 -11.487 -29.732 1.00 91.81 245 ALA A C 1
ATOM 1893 O O . ALA A 1 245 ? 24.038 -11.649 -30.760 1.00 91.81 245 ALA A O 1
ATOM 1894 N N . ALA A 1 246 ? 23.810 -10.719 -28.725 1.00 92.31 246 ALA A N 1
ATOM 1895 C CA . ALA A 1 246 ? 25.022 -9.902 -28.798 1.00 92.31 246 ALA A CA 1
ATOM 1896 C C . ALA A 1 246 ? 26.287 -10.735 -29.091 1.00 92.31 246 ALA A C 1
ATOM 1898 O O . ALA A 1 246 ? 27.141 -10.341 -29.884 1.00 92.31 246 ALA A O 1
ATOM 1899 N N . ARG A 1 247 ? 26.407 -11.933 -28.499 1.00 95.19 247 ARG A N 1
ATOM 1900 C CA . ARG A 1 247 ? 27.530 -12.849 -28.783 1.00 95.19 247 ARG A CA 1
ATOM 1901 C C . ARG A 1 247 ? 27.509 -13.374 -30.217 1.00 95.19 247 ARG A C 1
ATOM 1903 O O . ARG A 1 247 ? 28.571 -13.580 -30.800 1.00 95.19 247 ARG A O 1
ATOM 1910 N N . LEU A 1 248 ? 26.326 -13.642 -30.769 1.00 94.69 248 LEU A N 1
ATOM 1911 C CA . LEU A 1 248 ? 26.190 -14.098 -32.153 1.00 94.69 248 LEU A CA 1
ATOM 1912 C C . LEU A 1 248 ? 26.536 -12.984 -33.142 1.00 94.69 248 LEU A C 1
ATOM 1914 O O . LEU A 1 248 ? 27.198 -13.257 -34.141 1.00 94.69 248 LEU A O 1
ATOM 1918 N N . GLU A 1 249 ? 26.136 -11.746 -32.858 1.00 94.75 249 GLU A N 1
ATOM 1919 C CA . GLU A 1 249 ? 26.498 -10.576 -33.664 1.00 94.75 249 GLU A CA 1
ATOM 1920 C C . GLU A 1 249 ? 28.006 -10.337 -33.674 1.00 94.75 249 GLU A C 1
ATOM 1922 O O . GLU A 1 249 ? 28.586 -10.197 -34.750 1.00 94.75 249 GLU A O 1
ATOM 1927 N N . LEU A 1 250 ? 28.658 -10.403 -32.507 1.00 94.31 250 LEU A N 1
ATOM 1928 C CA . LEU A 1 250 ? 30.112 -10.268 -32.411 1.00 94.31 250 LEU A CA 1
ATOM 1929 C C . LEU A 1 250 ? 30.836 -11.319 -33.267 1.00 94.31 250 LEU A C 1
ATOM 1931 O O . LEU A 1 250 ? 31.699 -10.976 -34.068 1.00 94.31 250 LEU A O 1
ATOM 1935 N N . ARG A 1 251 ? 30.418 -12.590 -33.186 1.00 95.12 251 ARG A N 1
ATOM 1936 C CA . ARG A 1 251 ? 30.999 -13.671 -34.004 1.00 95.12 251 ARG A CA 1
ATOM 1937 C C . ARG A 1 251 ? 30.788 -13.467 -35.505 1.00 95.12 251 ARG A C 1
ATOM 1939 O O . ARG A 1 251 ? 31.664 -13.804 -36.301 1.00 95.12 251 ARG A O 1
ATOM 1946 N N . ARG A 1 252 ? 29.625 -12.943 -35.912 1.00 94.81 252 ARG A N 1
ATOM 1947 C CA . ARG A 1 252 ? 29.349 -12.622 -37.323 1.00 94.81 252 ARG A CA 1
ATOM 1948 C C . ARG A 1 252 ? 30.270 -11.508 -37.819 1.00 94.81 252 ARG A C 1
ATOM 1950 O O . ARG A 1 252 ? 30.808 -11.630 -38.918 1.00 94.81 252 ARG A O 1
ATOM 1957 N N . ALA A 1 253 ? 30.486 -10.474 -37.006 1.00 93.31 253 ALA A N 1
ATOM 1958 C CA . ALA A 1 253 ? 31.396 -9.377 -37.327 1.00 93.31 253 ALA A CA 1
ATOM 1959 C C . ALA A 1 253 ? 32.847 -9.866 -37.476 1.00 93.31 253 ALA A C 1
ATOM 1961 O O . ALA A 1 253 ? 33.493 -9.560 -38.474 1.00 93.31 253 ALA A O 1
ATOM 1962 N N . GLU A 1 254 ? 33.323 -10.702 -36.548 1.00 94.25 254 GLU A N 1
ATOM 1963 C CA . GLU A 1 254 ? 34.665 -11.305 -36.603 1.00 94.25 254 GLU A CA 1
ATOM 1964 C C . GLU A 1 254 ? 34.867 -12.173 -37.854 1.00 94.25 254 GLU A C 1
ATOM 1966 O O . GLU A 1 254 ? 35.909 -12.093 -38.500 1.00 94.25 254 GLU A O 1
ATOM 1971 N N . THR A 1 255 ? 33.859 -12.969 -38.230 1.00 95.00 255 THR A N 1
ATOM 1972 C CA . THR A 1 255 ? 33.927 -13.816 -39.436 1.00 95.00 255 THR A CA 1
ATOM 1973 C C . THR A 1 255 ? 33.984 -12.963 -40.704 1.00 95.00 255 THR A C 1
ATOM 1975 O O . THR A 1 255 ? 34.807 -13.213 -41.576 1.00 95.00 255 THR A O 1
ATOM 1978 N N . THR A 1 256 ? 33.161 -11.911 -40.772 1.00 94.25 256 THR A N 1
ATOM 1979 C CA . THR A 1 256 ? 33.122 -10.996 -41.926 1.00 94.25 256 THR A CA 1
ATOM 1980 C C . THR A 1 256 ? 34.460 -10.279 -42.117 1.00 94.25 256 THR A C 1
ATOM 1982 O O . THR A 1 256 ? 34.924 -10.139 -43.245 1.00 94.25 256 THR A O 1
ATOM 1985 N N . GLN A 1 257 ? 35.103 -9.861 -41.023 1.00 91.50 257 GLN A N 1
ATOM 1986 C CA . GLN A 1 257 ? 36.422 -9.232 -41.077 1.00 91.50 257 GLN A CA 1
ATOM 1987 C C . GLN A 1 257 ? 37.507 -10.218 -41.532 1.00 91.50 257 GLN A C 1
ATOM 1989 O O . GLN A 1 257 ? 38.316 -9.878 -42.387 1.00 91.50 257 GLN A O 1
ATOM 1994 N N . ALA A 1 258 ? 37.501 -11.448 -41.008 1.00 92.50 258 ALA A N 1
ATOM 1995 C CA . ALA A 1 258 ? 38.480 -12.466 -41.388 1.00 92.50 258 ALA A CA 1
ATOM 1996 C C . ALA A 1 258 ? 38.388 -12.844 -42.877 1.00 92.50 258 ALA A C 1
ATOM 1998 O O . ALA A 1 258 ? 39.418 -13.052 -43.519 1.00 92.50 258 ALA A O 1
ATOM 1999 N N . ASP A 1 259 ? 37.172 -12.907 -43.427 1.00 93.56 259 ASP A N 1
ATOM 2000 C CA . ASP A 1 259 ? 36.956 -13.161 -44.853 1.00 93.56 259 ASP A CA 1
ATOM 2001 C C . ASP A 1 259 ? 37.475 -11.996 -45.714 1.00 93.56 259 ASP A C 1
ATOM 2003 O O . ASP A 1 259 ? 38.158 -12.235 -46.711 1.00 93.56 259 ASP A O 1
ATOM 2007 N N . ALA A 1 260 ? 37.237 -10.745 -45.299 1.00 92.19 260 ALA A N 1
ATOM 2008 C CA . ALA A 1 260 ? 37.752 -9.559 -45.988 1.00 92.19 260 ALA A CA 1
ATOM 2009 C C . ALA A 1 260 ? 39.294 -9.511 -46.001 1.00 92.19 260 ALA A C 1
ATOM 2011 O O . ALA A 1 260 ? 39.897 -9.311 -47.057 1.00 92.19 260 ALA A O 1
ATOM 2012 N N . ASP A 1 261 ? 39.940 -9.780 -44.863 1.00 92.50 261 ASP A N 1
ATOM 2013 C CA . ASP A 1 261 ? 41.406 -9.802 -44.749 1.00 92.50 261 ASP A CA 1
ATOM 2014 C C . ASP A 1 261 ? 42.026 -10.947 -45.585 1.00 92.50 261 ASP A C 1
ATOM 2016 O O . ASP A 1 261 ? 43.107 -10.817 -46.178 1.00 92.50 261 ASP A O 1
ATOM 2020 N N . ALA A 1 262 ? 41.338 -12.094 -45.660 1.00 90.25 262 ALA A N 1
ATOM 2021 C CA . ALA A 1 262 ? 41.760 -13.236 -46.467 1.00 90.25 262 ALA A CA 1
ATOM 2022 C C . ALA A 1 262 ? 41.629 -12.976 -47.978 1.00 90.25 262 ALA A C 1
ATOM 2024 O O . ALA A 1 262 ? 42.436 -13.500 -48.752 1.00 90.25 262 ALA A O 1
ATOM 2025 N N . GLU A 1 263 ? 40.637 -12.190 -48.405 1.00 89.75 263 GLU A N 1
ATOM 2026 C CA . GLU A 1 263 ? 40.509 -11.724 -49.789 1.00 89.75 263 GLU A CA 1
ATOM 2027 C C . GLU A 1 263 ? 41.594 -10.698 -50.145 1.00 89.75 263 GLU A C 1
ATOM 2029 O O . GLU A 1 263 ? 42.218 -10.839 -51.197 1.00 89.75 263 GLU A O 1
ATOM 2034 N N . GLU A 1 264 ? 41.902 -9.746 -49.256 1.00 89.81 264 GLU A N 1
ATOM 2035 C CA . GLU A 1 264 ? 42.977 -8.761 -49.465 1.00 89.81 264 GLU A CA 1
ATOM 2036 C C . GLU A 1 264 ? 44.356 -9.427 -49.584 1.00 89.81 264 GLU A C 1
ATOM 2038 O O . GLU A 1 264 ? 45.150 -9.066 -50.445 1.00 89.81 264 GLU A O 1
ATOM 2043 N N . THR A 1 265 ? 44.624 -10.472 -48.795 1.00 89.69 265 THR A N 1
ATOM 2044 C CA . THR A 1 265 ? 45.898 -11.216 -48.857 1.00 89.69 265 THR A CA 1
ATOM 2045 C C . THR A 1 265 ? 46.067 -12.018 -50.162 1.00 89.69 265 THR A C 1
ATOM 2047 O O . THR A 1 265 ? 47.178 -12.431 -50.501 1.00 89.69 265 THR A O 1
ATOM 2050 N N . ARG A 1 266 ? 44.975 -12.298 -50.890 1.00 89.56 266 ARG A N 1
ATOM 2051 C CA . ARG A 1 266 ? 44.997 -13.058 -52.155 1.00 89.56 266 ARG A CA 1
ATOM 2052 C C . ARG A 1 266 ? 45.088 -12.176 -53.404 1.00 89.56 266 ARG A C 1
ATOM 2054 O O . ARG A 1 266 ? 45.356 -12.730 -54.473 1.00 89.56 266 ARG A O 1
ATOM 2061 N N . ALA A 1 267 ? 44.821 -10.878 -53.280 1.00 81.00 267 ALA A N 1
ATOM 2062 C CA . ALA A 1 267 ? 44.868 -9.898 -54.367 1.00 81.00 267 ALA A CA 1
ATOM 2063 C C . ALA A 1 267 ? 46.290 -9.356 -54.587 1.00 81.00 267 ALA A C 1
ATOM 2065 O O . ALA A 1 267 ? 46.627 -9.099 -55.766 1.00 81.00 267 ALA A O 1
#

Organism: NCBI:txid112413

Foldseek 3Di:
DPPDDQFKWKWKDAPPDDIATAGHNDQVQRVQLLVLVVVVVVPDDDHPPTHIDMDTDDPPDDYDYQFDQDLQSLLVQQVVQCVVPPDPRDPPHSLSSLCSRPNDPSSVVSPVSNVVVVVVVVCVVVVVPCVVVVVVVVVVVVVVVVVVVVVVVVVLLVVLVLLVDVQQVWEWEAQPPDDVQFRIKIWGQHPVLGIAIDTDGPVCVVSNVVHYHDDVPRPRPDDPPDDPVSNVVSVVVVVVVVVVVVVVVVVVVVVVVVVVVVVVVVD